Protein AF-A0A8T4QLU1-F1 (afdb_monomer_lite)

Radius of gyration: 32.47 Å; chains: 1; bounding box: 72×47×106 Å

Foldseek 3Di:
DPPVVVVVVVVVVVVVVVVVVVVVVVVVVVVCVVPPDPDPDPPPVVVVVVVVVVVVVVLVVVLVVLVVLLVVLLVLQVLLLVLLVLLLVLLVCLQPPLLPDLDPRSLVSSLVSLVSSLVSLVVSLVSLVVSLVSDDDPLNVLSVVLNVLSVVLSVLSVPPQNVLRDHSPDDPVSSVVSSVSNNVSSVVSSVSSVVSSVSSVVSSVVSVVPRDDDPDPDPPDPDPPPDPDDDD

pLDDT: mean 79.89, std 17.77, range [39.53, 98.31]

Sequence (232 aa):
MALNDILLTTAEQFIDIALGFTGILIIYYIYRLFTVEKGPSDDSELEGRREAAGRWLGERRERAEHQAASNRRQRLLDPARGFLIQAEQLMERLRDEDLRAQTAAAVREARDHAESAVRRMQSALRVIRAARAGARGDLRDQIMGLADSCQATLEHVRNDLIPNLPAHTDPPATWDTNVGTVRDNAEQVIGFLGQLIHAIDEFIEHDRLAAPTITRPGRGRPRPSPSPHGYP

Secondary structure (DSSP, 8-state):
--HHHHHHHHHHHHHHHHHHHHHHHHHHHHHHHHHS---TT-HHHHHHHHHHHHHHHHHHHHHHHHHHHHHHHHHHHHHHHHHHHHHHHHHHHIIIIITSS-SHHHHHHHHHHHHHHHHHHHHHHHHHHHHHHT--THHHHHHHHHHHHHHHHHHHIIIIIGGGPPPTTS-HHHHHHHHHHHHHHHHHHHHHHHHHHHHHHHHHHHHHHTSPP--PPPP--PPPPPP-----

Structure (mmCIF, N/CA/C/O backbone):
data_AF-A0A8T4QLU1-F1
#
_entry.id   AF-A0A8T4QLU1-F1
#
loop_
_atom_site.group_PDB
_atom_site.id
_atom_site.type_symbol
_atom_site.label_atom_id
_atom_site.label_alt_id
_atom_site.label_comp_id
_atom_site.label_asym_id
_atom_site.label_entity_id
_atom_site.label_seq_id
_atom_site.pdbx_PDB_ins_code
_atom_site.Cartn_x
_atom_site.Cartn_y
_atom_site.Cartn_z
_atom_site.occupancy
_atom_site.B_iso_or_equiv
_atom_site.auth_seq_id
_atom_site.auth_comp_id
_atom_site.auth_asym_id
_atom_site.auth_atom_id
_atom_site.pdbx_PDB_model_num
ATOM 1 N N . MET A 1 1 ? -45.796 -37.392 4.267 1.00 53.00 1 MET A N 1
ATOM 2 C CA . MET A 1 1 ? -44.953 -36.206 4.535 1.00 53.00 1 MET A CA 1
ATOM 3 C C . MET A 1 1 ? -45.625 -35.148 5.417 1.00 53.00 1 MET A C 1
ATOM 5 O O . MET A 1 1 ? -44.962 -34.187 5.730 1.00 53.00 1 MET A O 1
ATOM 9 N N . ALA A 1 2 ? -46.873 -35.318 5.884 1.00 54.47 2 ALA A N 1
ATOM 10 C CA . ALA A 1 2 ? -47.579 -34.273 6.648 1.00 54.47 2 ALA A CA 1
ATOM 11 C C . ALA A 1 2 ? -47.455 -34.370 8.187 1.00 54.47 2 ALA A C 1
ATOM 13 O O . ALA A 1 2 ? -47.838 -33.447 8.891 1.00 54.47 2 ALA A O 1
ATOM 14 N N . LEU A 1 3 ? -46.953 -35.486 8.731 1.00 48.84 3 LEU A N 1
ATOM 15 C CA . LEU A 1 3 ? -46.976 -35.751 10.180 1.00 48.84 3 LEU A CA 1
ATOM 16 C C . LEU A 1 3 ? -45.731 -35.213 10.909 1.00 48.84 3 LEU A C 1
ATOM 18 O O . LEU A 1 3 ? -45.835 -34.756 12.044 1.00 48.84 3 LEU A O 1
ATOM 22 N N . ASN A 1 4 ? -44.576 -35.192 10.232 1.00 53.91 4 ASN A N 1
ATOM 23 C CA . ASN A 1 4 ? -43.354 -34.577 10.764 1.00 53.91 4 ASN A CA 1
ATOM 24 C C . ASN A 1 4 ? -43.469 -33.049 10.832 1.00 53.91 4 ASN A C 1
ATOM 26 O O . ASN A 1 4 ? -43.033 -32.470 11.820 1.00 53.91 4 ASN A O 1
ATOM 30 N N . ASP A 1 5 ? -44.113 -32.413 9.851 1.00 51.94 5 ASP A N 1
ATOM 31 C CA . ASP A 1 5 ? -44.267 -30.952 9.825 1.00 51.94 5 ASP A CA 1
ATOM 32 C C . ASP A 1 5 ? -45.200 -30.447 10.937 1.00 51.94 5 ASP A C 1
ATOM 34 O O . ASP A 1 5 ? -44.946 -29.401 11.533 1.00 51.94 5 ASP A O 1
ATOM 38 N N . ILE A 1 6 ? -46.233 -31.223 11.291 1.00 56.91 6 ILE A N 1
ATOM 39 C CA . ILE A 1 6 ? -47.119 -30.923 12.429 1.00 56.91 6 ILE A CA 1
ATOM 40 C C . ILE A 1 6 ? -46.364 -31.092 13.756 1.00 56.91 6 ILE A C 1
ATOM 42 O O . ILE A 1 6 ? -46.473 -30.248 14.642 1.00 56.91 6 ILE A O 1
ATOM 46 N N . LEU A 1 7 ? -45.549 -32.141 13.908 1.00 53.12 7 LEU A N 1
ATOM 47 C CA . LEU A 1 7 ? -44.762 -32.350 15.132 1.00 53.12 7 LEU A CA 1
ATOM 48 C C . LEU A 1 7 ? -43.684 -31.274 15.332 1.00 53.12 7 LEU A C 1
ATOM 50 O O . LEU A 1 7 ? -43.510 -30.797 16.453 1.00 53.12 7 LEU A O 1
ATOM 54 N N . LEU A 1 8 ? -43.005 -30.856 14.259 1.00 58.78 8 LEU A N 1
ATOM 55 C CA . LEU A 1 8 ? -42.001 -29.786 14.290 1.00 58.78 8 LEU A CA 1
ATOM 56 C C . LEU A 1 8 ? -42.619 -28.429 14.648 1.00 58.78 8 LEU A C 1
ATOM 58 O O . LEU A 1 8 ? -42.112 -27.750 15.538 1.00 58.78 8 LEU A O 1
ATOM 62 N N . THR A 1 9 ? -43.763 -28.080 14.053 1.00 60.50 9 THR A N 1
ATOM 63 C CA . THR A 1 9 ? -44.468 -26.826 14.379 1.00 60.50 9 THR A CA 1
ATOM 64 C C . THR A 1 9 ? -45.027 -26.807 15.804 1.00 60.50 9 THR A C 1
ATOM 66 O O . THR A 1 9 ? -45.019 -25.764 16.455 1.00 60.50 9 THR A O 1
ATOM 69 N N . THR A 1 10 ? -45.456 -27.954 16.339 1.00 62.69 10 THR A N 1
ATOM 70 C CA . THR A 1 10 ? -45.949 -28.039 17.728 1.00 62.69 10 THR A CA 1
ATOM 71 C C . THR A 1 10 ? -44.806 -27.947 18.749 1.00 62.69 10 THR A C 1
ATOM 73 O O . THR A 1 10 ? -44.967 -27.356 19.818 1.00 62.69 10 THR A O 1
ATOM 76 N N . ALA A 1 11 ? -43.632 -28.501 18.424 1.00 63.44 11 ALA A N 1
ATOM 77 C CA . ALA A 1 11 ? -42.445 -28.428 19.275 1.00 63.44 11 ALA A CA 1
ATOM 78 C C . ALA A 1 11 ? -41.877 -27.002 19.359 1.00 63.44 11 ALA A C 1
ATOM 80 O O . ALA A 1 11 ? -41.523 -26.554 20.449 1.00 63.44 11 ALA A O 1
ATOM 81 N N . GLU A 1 12 ? -41.847 -26.265 18.245 1.00 64.12 12 GLU A N 1
ATOM 82 C CA . GLU A 1 12 ? -41.428 -24.856 18.230 1.00 64.12 12 GLU A CA 1
ATOM 83 C C . GLU A 1 12 ? -42.361 -23.973 19.068 1.00 64.12 12 GLU A C 1
ATOM 85 O O . GLU A 1 12 ? -41.895 -23.205 19.909 1.00 64.12 12 GLU A O 1
ATOM 90 N N . GLN A 1 13 ? -43.679 -24.160 18.945 1.00 65.50 13 GLN A N 1
ATOM 91 C CA . GLN A 1 13 ? -44.654 -23.429 19.763 1.00 65.50 13 GLN A CA 1
ATOM 92 C C . GLN A 1 13 ? -44.498 -23.713 21.263 1.00 65.50 13 GLN A C 1
ATOM 94 O O . GLN A 1 13 ? -44.655 -22.813 22.089 1.00 65.50 13 GLN A O 1
ATOM 99 N N . PHE A 1 14 ? -44.156 -24.950 21.636 1.00 70.38 14 PHE A N 1
ATOM 100 C CA . PHE A 1 14 ? -43.890 -25.299 23.030 1.00 70.38 14 PHE A CA 1
ATOM 101 C C . PHE A 1 14 ? -42.622 -24.619 23.564 1.00 70.38 14 PHE A C 1
ATOM 103 O O . PHE A 1 14 ? -42.617 -24.137 24.698 1.00 70.38 14 PHE A O 1
ATOM 110 N N . ILE A 1 15 ? -41.563 -24.547 22.751 1.00 72.25 15 ILE A N 1
ATOM 111 C CA . ILE A 1 15 ? -40.303 -23.883 23.114 1.00 72.25 15 ILE A CA 1
ATOM 112 C C . ILE A 1 15 ? -40.525 -22.384 23.333 1.00 72.25 15 ILE A C 1
ATOM 114 O O . ILE A 1 15 ? -40.062 -21.853 24.344 1.00 72.25 15 ILE A O 1
ATOM 118 N N . ASP A 1 16 ? -41.285 -21.722 22.462 1.00 65.19 16 ASP A N 1
ATOM 119 C CA . ASP A 1 16 ? -41.580 -20.291 22.596 1.00 65.19 16 ASP A CA 1
ATOM 120 C C . ASP A 1 16 ? -42.408 -19.982 23.850 1.00 65.19 16 ASP A C 1
ATOM 122 O O . ASP A 1 16 ? -42.112 -19.037 24.588 1.00 65.19 16 ASP A O 1
ATOM 126 N N . ILE A 1 17 ? -43.399 -20.822 24.162 1.00 72.56 17 ILE A N 1
ATOM 127 C CA . ILE A 1 17 ? -44.191 -20.693 25.392 1.00 72.56 17 ILE A CA 1
ATOM 128 C C . ILE A 1 17 ? -43.308 -20.928 26.629 1.00 72.56 17 ILE A C 1
ATOM 130 O O . ILE A 1 17 ? -43.374 -20.159 27.592 1.00 72.56 17 ILE A O 1
ATOM 134 N N . ALA A 1 18 ? -42.440 -21.945 26.607 1.00 74.00 18 ALA A N 1
ATOM 135 C CA . ALA A 1 18 ? -41.514 -22.241 27.701 1.00 74.00 18 ALA A CA 1
ATOM 136 C C . ALA A 1 18 ? -40.496 -21.106 27.934 1.00 74.00 18 ALA A C 1
ATOM 138 O O . ALA A 1 18 ? -40.208 -20.756 29.084 1.00 74.00 18 ALA A O 1
ATOM 139 N N . LEU A 1 19 ? -39.994 -20.481 26.865 1.00 70.94 19 LEU A N 1
ATOM 140 C CA . LEU A 1 19 ? -39.142 -19.290 26.925 1.00 70.94 19 LEU A CA 1
ATOM 141 C C . LEU A 1 19 ? -39.885 -18.092 27.526 1.00 70.94 19 LEU A C 1
ATOM 143 O O . LEU A 1 19 ? -39.332 -17.406 28.388 1.00 70.94 19 LEU A O 1
ATOM 147 N N . GLY A 1 20 ? -41.152 -17.889 27.153 1.00 75.62 20 GLY A N 1
ATOM 148 C CA . GLY A 1 20 ? -42.020 -16.868 27.743 1.00 75.62 20 GLY A CA 1
ATOM 149 C C . GLY A 1 20 ? -42.193 -17.043 29.256 1.00 75.62 20 GLY A C 1
ATOM 150 O O . GLY A 1 20 ? -41.952 -16.106 30.021 1.00 75.62 20 GLY A O 1
ATOM 151 N N . PHE A 1 21 ? -42.521 -18.257 29.712 1.00 77.56 21 PHE A N 1
ATOM 152 C CA . PHE A 1 21 ? -42.627 -18.564 31.144 1.00 77.56 21 PHE A CA 1
ATOM 153 C C . PHE A 1 21 ? -41.300 -18.383 31.883 1.00 77.56 21 PHE A C 1
ATOM 155 O O . PHE A 1 21 ? -41.288 -17.840 32.987 1.00 77.56 21 PHE A O 1
ATOM 162 N N . THR A 1 22 ? -40.182 -18.774 31.269 1.00 77.69 22 THR A N 1
ATOM 163 C CA . THR A 1 22 ? -38.841 -18.594 31.847 1.00 77.69 22 THR A CA 1
ATOM 164 C C . THR A 1 22 ? -38.503 -17.111 32.009 1.00 77.69 22 THR A C 1
ATOM 166 O O . THR A 1 22 ? -38.016 -16.704 33.063 1.00 77.69 22 THR A O 1
ATOM 169 N N . GLY A 1 23 ? -38.823 -16.279 31.013 1.00 76.94 23 GLY A N 1
ATOM 170 C CA . GLY A 1 23 ? -38.660 -14.826 31.090 1.00 76.94 23 GLY A CA 1
ATOM 171 C C . GLY A 1 23 ? -39.486 -14.201 32.217 1.00 76.94 23 GLY A C 1
ATOM 172 O O . GLY A 1 23 ? -38.963 -13.405 32.998 1.00 76.94 23 GLY A O 1
ATOM 173 N N . ILE A 1 24 ? -40.747 -14.618 32.365 1.00 81.12 24 ILE A N 1
ATOM 174 C CA . ILE A 1 24 ? -41.626 -14.169 33.457 1.00 81.12 24 ILE A CA 1
ATOM 175 C C . ILE A 1 24 ? -41.074 -14.606 34.820 1.00 81.12 24 ILE A C 1
ATOM 177 O O . ILE A 1 24 ? -41.068 -13.810 35.756 1.00 81.12 24 ILE A O 1
ATOM 181 N N . LEU A 1 25 ? -40.553 -15.831 34.936 1.00 77.00 25 LEU A N 1
ATOM 182 C CA . LEU A 1 25 ? -39.917 -16.340 36.155 1.00 77.00 25 LEU A CA 1
ATOM 183 C C . LEU A 1 25 ? -38.664 -15.541 36.524 1.00 77.00 25 LEU A C 1
ATOM 185 O O . LEU A 1 25 ? -38.478 -15.215 37.693 1.00 77.00 25 LEU A O 1
ATOM 189 N N . ILE A 1 26 ? -37.834 -15.172 35.545 1.00 77.12 26 ILE A N 1
ATOM 190 C CA . ILE A 1 26 ? -36.664 -14.310 35.761 1.00 77.12 26 ILE A CA 1
ATOM 191 C C . ILE A 1 26 ? -37.104 -12.934 36.267 1.00 77.12 26 ILE A C 1
ATOM 193 O O . ILE A 1 26 ? -36.571 -12.463 37.269 1.00 77.12 26 ILE A O 1
ATOM 197 N N . ILE A 1 27 ? -38.100 -12.308 35.634 1.00 78.56 27 ILE A N 1
ATOM 198 C CA . ILE A 1 27 ? -38.639 -11.012 36.075 1.00 78.56 27 ILE A CA 1
ATOM 199 C C . ILE A 1 27 ? -39.241 -11.125 37.482 1.00 78.56 27 ILE A C 1
ATOM 201 O O . ILE A 1 27 ? -38.984 -10.265 38.321 1.00 78.56 27 ILE A O 1
ATOM 205 N N . TYR A 1 28 ? -39.977 -12.200 37.776 1.00 77.50 28 TYR A N 1
ATOM 206 C CA . TYR A 1 28 ? -40.522 -12.483 39.104 1.00 77.50 28 TYR A CA 1
ATOM 207 C C . TYR A 1 28 ? -39.418 -12.649 40.151 1.00 77.50 28 TYR A C 1
ATOM 209 O O . TYR A 1 28 ? -39.529 -12.094 41.239 1.00 77.50 28 TYR A O 1
ATOM 217 N N . TYR A 1 29 ? -38.332 -13.357 39.836 1.00 71.88 29 TYR A N 1
ATOM 218 C CA . TYR A 1 29 ? -37.192 -13.505 40.741 1.00 71.88 29 TYR A CA 1
ATOM 219 C C . TYR A 1 29 ? -36.442 -12.191 40.947 1.00 71.88 29 TYR A C 1
ATOM 221 O O . TYR A 1 29 ? -36.061 -11.903 42.075 1.00 71.88 29 TYR A O 1
ATOM 229 N N . ILE A 1 30 ? -36.278 -11.375 39.902 1.00 75.31 30 ILE A N 1
ATOM 230 C CA . ILE A 1 30 ? -35.715 -10.025 40.016 1.00 75.31 30 ILE A CA 1
ATOM 231 C C . ILE A 1 30 ? -36.609 -9.171 40.920 1.00 75.31 30 ILE A C 1
ATOM 233 O O . ILE A 1 30 ? -36.116 -8.555 41.858 1.00 75.31 30 ILE A O 1
ATOM 237 N N . TYR A 1 31 ? -37.925 -9.175 40.698 1.00 74.25 31 TYR A N 1
ATOM 238 C CA . TYR A 1 31 ? -38.874 -8.424 41.519 1.00 74.25 31 TYR A CA 1
ATOM 239 C C . TYR A 1 31 ? -38.866 -8.906 42.973 1.00 74.25 31 TYR A C 1
ATOM 241 O O . TYR A 1 31 ? -38.723 -8.098 43.883 1.00 74.25 31 TYR A O 1
ATOM 249 N N . ARG A 1 32 ? -38.904 -10.225 43.197 1.00 66.50 32 ARG A N 1
ATOM 250 C CA . ARG A 1 32 ? -38.837 -10.846 44.525 1.00 66.50 32 ARG A CA 1
ATOM 251 C C . ARG A 1 32 ? -37.530 -10.525 45.251 1.00 66.50 32 ARG A C 1
ATOM 253 O O . ARG A 1 32 ? -37.580 -10.277 46.451 1.00 66.50 32 ARG A O 1
ATOM 260 N N . LEU A 1 33 ? -36.401 -10.483 44.538 1.00 64.50 33 LEU A N 1
ATOM 261 C CA . LEU A 1 33 ? -35.102 -10.043 45.061 1.00 64.50 33 LEU A CA 1
ATOM 262 C C . LEU A 1 33 ? -35.144 -8.576 45.528 1.00 64.50 33 LEU A C 1
ATOM 264 O O . LEU A 1 33 ? -34.449 -8.218 46.470 1.00 64.50 33 LEU A O 1
ATOM 268 N N . PHE A 1 34 ? -35.959 -7.731 44.889 1.00 65.94 34 PHE A N 1
ATOM 269 C CA . PHE A 1 34 ? -36.142 -6.333 45.286 1.00 65.94 34 PHE A CA 1
ATOM 270 C C . PHE A 1 34 ? -37.232 -6.117 46.351 1.00 65.94 34 PHE A C 1
ATOM 272 O O . PHE A 1 34 ? -37.188 -5.098 47.039 1.00 65.94 34 PHE A O 1
ATOM 279 N N . THR A 1 35 ? -38.202 -7.028 46.506 1.00 61.12 35 THR A N 1
ATOM 280 C CA . THR A 1 35 ? -39.345 -6.840 47.423 1.00 61.12 35 THR A CA 1
ATOM 281 C C . THR A 1 35 ? -39.312 -7.657 48.714 1.00 61.12 35 THR A C 1
ATOM 283 O O . THR A 1 35 ? -40.029 -7.295 49.645 1.00 61.12 35 THR A O 1
ATOM 286 N N . VAL A 1 36 ? -38.541 -8.746 48.810 1.00 50.62 36 VAL A N 1
ATOM 287 C CA . VAL A 1 36 ? -38.538 -9.619 49.998 1.00 50.62 36 VAL A CA 1
ATOM 288 C C . VAL A 1 36 ? -37.223 -9.473 50.773 1.00 50.62 36 VAL A C 1
ATOM 290 O O . VAL A 1 36 ? -36.157 -9.733 50.234 1.00 50.62 36 VAL A O 1
ATOM 293 N N . GLU A 1 37 ? -37.378 -9.081 52.044 1.00 45.31 37 GLU A N 1
ATOM 294 C CA . GLU A 1 37 ? -36.384 -8.877 53.116 1.00 45.31 37 GLU A CA 1
ATOM 295 C C . GLU A 1 37 ? -35.644 -7.528 53.175 1.00 45.31 37 GLU A C 1
ATOM 297 O O . GLU A 1 37 ? -34.439 -7.412 52.982 1.00 45.31 37 GLU A O 1
ATOM 302 N N . LYS A 1 38 ? -36.380 -6.507 53.642 1.00 41.50 38 LYS A N 1
ATOM 303 C CA . LYS A 1 38 ? -35.838 -5.529 54.600 1.00 41.50 38 LYS A CA 1
ATOM 304 C C . LYS A 1 38 ? -35.728 -6.197 55.981 1.00 41.50 38 LYS A C 1
ATOM 306 O O . LYS A 1 38 ? -36.648 -6.092 56.789 1.00 41.50 38 LYS A O 1
ATOM 311 N N . GLY A 1 39 ? -34.642 -6.926 56.226 1.00 44.72 39 GLY A N 1
ATOM 312 C CA . GLY A 1 39 ? -34.197 -7.317 57.569 1.00 44.72 39 GLY A CA 1
ATOM 313 C C . GLY A 1 39 ? -33.107 -6.351 58.062 1.00 44.72 39 GLY A C 1
ATOM 314 O O . GLY A 1 39 ? -32.326 -5.870 57.240 1.00 44.72 39 GLY A O 1
ATOM 315 N N . PRO A 1 40 ? -33.029 -6.021 59.364 1.00 47.62 40 PRO A N 1
ATOM 316 C CA . PRO A 1 40 ? -32.102 -5.014 59.866 1.00 47.62 40 PRO A CA 1
ATOM 317 C C . PRO A 1 40 ? -30.708 -5.623 60.082 1.00 47.62 40 PRO A C 1
ATOM 319 O O . PRO A 1 40 ? -30.338 -5.884 61.221 1.00 47.62 40 PRO A O 1
ATOM 322 N N . SER A 1 41 ? -29.937 -5.887 59.020 1.00 45.59 41 SER A N 1
ATOM 323 C CA . SER A 1 41 ? -28.491 -6.160 59.171 1.00 45.59 41 SER A CA 1
ATOM 324 C C . SER A 1 41 ? -27.626 -6.120 57.902 1.00 45.59 41 SER A C 1
ATOM 326 O O . SER A 1 41 ? -26.490 -6.567 58.000 1.00 45.59 41 SER A O 1
ATOM 328 N N . ASP A 1 42 ? -28.085 -5.651 56.734 1.00 50.38 42 ASP A N 1
ATOM 329 C CA . ASP A 1 42 ? -27.314 -5.910 55.495 1.00 50.38 42 ASP A CA 1
ATOM 330 C C . ASP A 1 42 ? -27.338 -4.796 54.435 1.00 50.38 42 ASP A C 1
ATOM 332 O O . ASP A 1 42 ? -27.065 -5.039 53.257 1.00 50.38 42 ASP A O 1
ATOM 336 N N . ASP A 1 43 ? -27.609 -3.549 54.835 1.00 48.19 43 ASP A N 1
ATOM 337 C CA . ASP A 1 43 ? -27.526 -2.403 53.915 1.00 48.19 43 ASP A CA 1
ATOM 338 C C . ASP A 1 43 ? -26.110 -2.255 53.312 1.00 48.19 43 ASP A C 1
ATOM 340 O O . ASP A 1 43 ? -25.982 -1.898 52.141 1.00 48.19 43 ASP A O 1
ATOM 344 N N . SER A 1 44 ? -25.052 -2.653 54.036 1.00 52.84 44 SER A N 1
ATOM 345 C CA . SER A 1 44 ? -23.669 -2.618 53.534 1.00 52.84 44 SER A CA 1
ATOM 346 C C . SER A 1 44 ? -23.321 -3.756 52.557 1.00 52.84 44 SER A C 1
ATOM 348 O O . SER A 1 44 ? -22.562 -3.526 51.613 1.00 52.84 44 SER A O 1
ATOM 350 N N . GLU A 1 45 ? -23.881 -4.967 52.707 1.00 54.66 45 GLU A N 1
ATOM 351 C CA . GLU A 1 45 ? -23.717 -6.040 51.710 1.00 54.66 45 GLU A CA 1
ATOM 352 C C . GLU A 1 45 ? -24.517 -5.746 50.435 1.00 54.66 45 GLU A C 1
ATOM 354 O O . GLU A 1 45 ? -24.039 -6.020 49.330 1.00 54.66 45 GLU A O 1
ATOM 359 N N . LEU A 1 46 ? -25.722 -5.180 50.556 1.00 54.22 46 LEU A N 1
ATOM 360 C CA . LEU A 1 46 ? -26.550 -4.791 49.412 1.00 54.22 46 LEU A CA 1
ATOM 361 C C . LEU A 1 46 ? -25.956 -3.601 48.646 1.00 54.22 46 LEU A C 1
ATOM 363 O O . LEU A 1 46 ? -25.951 -3.630 47.410 1.00 54.22 46 LEU A O 1
ATOM 367 N N . GLU A 1 47 ? -25.399 -2.599 49.335 1.00 57.06 47 GLU A N 1
ATOM 368 C CA . GLU A 1 47 ? -24.611 -1.530 48.705 1.00 57.06 47 GLU A CA 1
ATOM 369 C C . GLU A 1 47 ? -23.338 -2.076 48.057 1.00 57.06 47 GLU A C 1
ATOM 371 O O . GLU A 1 47 ? -23.097 -1.806 46.880 1.00 57.06 47 GLU A O 1
ATOM 376 N N . GLY A 1 48 ? -22.589 -2.947 48.743 1.00 59.47 48 GLY A N 1
ATOM 377 C CA . GLY A 1 48 ? -21.404 -3.599 48.179 1.00 59.47 48 GLY A CA 1
ATOM 378 C C . GLY A 1 48 ? -21.712 -4.426 46.924 1.00 59.47 48 GLY A C 1
ATOM 379 O O . GLY A 1 48 ? -20.960 -4.389 45.946 1.00 59.47 48 GLY A O 1
ATOM 380 N N . ARG A 1 49 ? -22.856 -5.124 46.889 1.00 60.69 49 ARG A N 1
ATOM 381 C CA . ARG A 1 49 ? -23.333 -5.861 45.704 1.00 60.69 49 ARG A CA 1
ATOM 382 C C . ARG A 1 49 ? -23.790 -4.931 44.582 1.00 60.69 49 ARG A C 1
ATOM 384 O O . ARG A 1 49 ? -23.510 -5.230 43.421 1.00 60.69 49 ARG A O 1
ATOM 391 N N . ARG A 1 50 ? -24.451 -3.808 44.888 1.00 60.69 50 ARG A N 1
ATOM 392 C CA . ARG A 1 50 ? -24.834 -2.788 43.892 1.00 60.69 50 ARG A CA 1
ATOM 393 C C . ARG A 1 50 ? -23.620 -2.101 43.283 1.00 60.69 50 ARG A C 1
ATOM 395 O O . ARG A 1 50 ? -23.572 -1.950 42.066 1.00 60.69 50 ARG A O 1
ATOM 402 N N . GLU A 1 51 ? -22.625 -1.746 44.084 1.00 64.19 51 GLU A N 1
ATOM 403 C CA . GLU A 1 51 ? -21.375 -1.174 43.590 1.00 64.19 51 GLU A CA 1
ATOM 404 C C . GLU A 1 51 ? -20.555 -2.178 42.781 1.00 64.19 51 GLU A C 1
ATOM 406 O O . GLU A 1 51 ? -19.983 -1.811 41.757 1.00 64.19 51 GLU A O 1
ATOM 411 N N . ALA A 1 52 ? -20.497 -3.445 43.203 1.00 64.56 52 ALA A N 1
ATOM 412 C CA . ALA A 1 52 ? -19.823 -4.498 42.448 1.00 64.56 52 ALA A CA 1
ATOM 413 C C . ALA A 1 52 ? -20.531 -4.778 41.113 1.00 64.56 52 ALA A C 1
ATOM 415 O O . ALA A 1 52 ? -19.869 -4.939 40.089 1.00 64.56 52 ALA A O 1
ATOM 416 N N . ALA A 1 53 ? -21.868 -4.778 41.094 1.00 63.53 53 ALA A N 1
ATOM 417 C CA . ALA A 1 53 ? -22.656 -4.914 39.871 1.00 63.53 53 ALA A CA 1
ATOM 418 C C . ALA A 1 53 ? -22.525 -3.686 38.955 1.00 63.53 53 ALA A C 1
ATOM 420 O O . ALA A 1 53 ? -22.399 -3.846 37.743 1.00 63.53 53 ALA A O 1
ATOM 421 N N . GLY A 1 54 ? -22.501 -2.473 39.519 1.00 66.00 54 GLY A N 1
ATOM 422 C CA . GLY A 1 54 ? -22.270 -1.224 38.791 1.00 66.00 54 GLY A CA 1
ATOM 423 C C . GLY A 1 54 ? -20.872 -1.158 38.175 1.00 66.00 54 GLY A C 1
ATOM 424 O O . GLY A 1 54 ? -20.746 -0.843 36.994 1.00 66.00 54 GLY A O 1
ATOM 425 N N . ARG A 1 55 ? -19.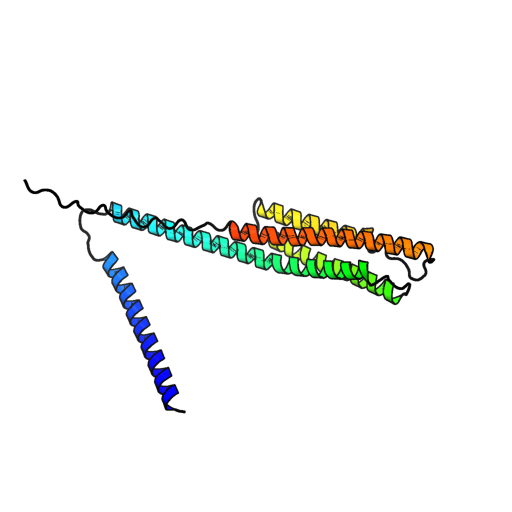836 -1.554 38.927 1.00 69.75 55 ARG A N 1
ATOM 426 C CA . ARG A 1 55 ? -18.459 -1.702 38.426 1.00 69.75 55 ARG A CA 1
ATOM 427 C C . ARG A 1 55 ? -18.370 -2.760 37.330 1.00 69.75 55 ARG A C 1
ATOM 429 O O . ARG A 1 55 ? -17.813 -2.491 36.275 1.00 69.75 55 ARG A O 1
ATOM 436 N N . TRP A 1 56 ? -18.998 -3.919 37.519 1.00 66.50 56 TRP A N 1
ATOM 437 C CA . TRP A 1 56 ? -19.011 -4.987 36.516 1.00 66.50 56 TRP A CA 1
ATOM 438 C C . TRP A 1 56 ? -19.739 -4.589 35.221 1.00 66.50 56 TRP A C 1
ATOM 440 O O . TRP A 1 56 ? -19.259 -4.885 34.127 1.00 66.50 56 TRP A O 1
ATOM 450 N N . LEU A 1 57 ? -20.879 -3.894 35.319 1.00 69.25 57 LEU A N 1
ATOM 451 C CA . LEU A 1 57 ? -21.598 -3.352 34.161 1.00 69.25 57 LEU A CA 1
ATOM 452 C C . LEU A 1 57 ? -20.804 -2.233 33.472 1.00 69.25 57 LEU A C 1
ATOM 454 O O . LEU A 1 57 ? -20.768 -2.200 32.242 1.00 69.25 57 LEU A O 1
ATOM 458 N N . GLY A 1 58 ? -20.147 -1.365 34.247 1.00 71.12 58 GLY A N 1
ATOM 459 C CA . GLY A 1 58 ? -19.246 -0.322 33.753 1.00 71.12 58 GLY A CA 1
ATOM 460 C C . GLY A 1 58 ? -18.077 -0.906 32.963 1.00 71.12 58 GLY A C 1
ATOM 461 O O . GLY A 1 58 ? -17.931 -0.596 31.786 1.00 71.12 58 GLY A O 1
ATOM 462 N N . GLU A 1 59 ? -17.336 -1.850 33.549 1.00 72.00 59 GLU A N 1
ATOM 463 C CA . GLU A 1 59 ? -16.234 -2.556 32.881 1.00 72.00 59 GLU A CA 1
ATOM 464 C C . GLU A 1 59 ? -16.695 -3.308 31.624 1.00 72.00 59 GLU A C 1
ATOM 466 O O . GLU A 1 59 ? -15.970 -3.407 30.634 1.00 72.00 59 GLU A O 1
ATOM 471 N N . ARG A 1 60 ? -17.902 -3.887 31.645 1.00 70.56 60 ARG A N 1
ATOM 472 C CA . ARG A 1 60 ? -18.451 -4.606 30.490 1.00 70.56 60 ARG A CA 1
ATOM 473 C C . ARG A 1 60 ? -18.821 -3.649 29.356 1.00 70.56 60 ARG A C 1
ATOM 475 O O . ARG A 1 60 ? -18.596 -3.988 28.195 1.00 70.56 60 ARG A O 1
ATOM 482 N N . ARG A 1 61 ? -19.361 -2.471 29.680 1.00 73.44 61 ARG A N 1
ATOM 483 C CA . ARG A 1 61 ? -19.666 -1.413 28.711 1.00 73.44 61 ARG A CA 1
ATOM 484 C C . ARG A 1 61 ? -18.391 -0.801 28.136 1.00 73.44 61 ARG A C 1
ATOM 486 O O . ARG A 1 61 ? -18.288 -0.691 26.922 1.00 73.44 61 ARG A O 1
ATOM 493 N N . GLU A 1 62 ? -17.413 -0.497 28.979 1.00 73.06 62 GLU A N 1
ATOM 494 C CA . GLU A 1 62 ? -16.117 0.047 28.569 1.00 73.06 62 GLU A CA 1
ATOM 495 C C . GLU A 1 62 ? -15.370 -0.918 27.635 1.00 73.06 62 GLU A C 1
ATOM 497 O O . GLU A 1 62 ? -14.911 -0.512 26.569 1.00 73.06 62 GLU A O 1
ATOM 502 N N . ARG A 1 63 ? -15.358 -2.227 27.935 1.00 69.69 63 ARG A N 1
ATOM 503 C CA . ARG A 1 63 ? -14.842 -3.249 27.003 1.00 69.69 63 ARG A CA 1
ATOM 504 C C . ARG A 1 63 ? -15.609 -3.289 25.687 1.00 69.69 63 ARG A C 1
ATOM 506 O O . ARG A 1 63 ? -14.983 -3.386 24.638 1.00 69.69 63 ARG A O 1
ATOM 513 N N . ALA A 1 64 ? -16.942 -3.236 25.722 1.00 73.31 64 ALA A N 1
ATOM 514 C CA . ALA A 1 64 ? -17.750 -3.255 24.504 1.00 73.31 64 ALA A CA 1
ATOM 515 C C . ALA A 1 64 ? -17.479 -2.021 23.627 1.00 73.31 64 ALA A C 1
ATOM 517 O O . ALA A 1 64 ? -17.380 -2.149 22.408 1.00 73.31 64 ALA A O 1
ATOM 518 N N . GLU A 1 65 ? -17.303 -0.847 24.237 1.00 78.12 65 GLU A N 1
ATOM 519 C CA . GLU A 1 65 ? -16.943 0.396 23.552 1.00 78.12 65 GLU A CA 1
ATOM 520 C C . GLU A 1 65 ? -15.516 0.329 22.979 1.00 78.12 65 GLU A C 1
ATOM 522 O O . GLU A 1 65 ? -15.320 0.645 21.803 1.00 78.12 65 GLU A O 1
ATOM 527 N N . HIS A 1 66 ? -14.541 -0.179 23.742 1.00 75.31 66 HIS A N 1
ATOM 528 C CA . HIS A 1 66 ? -13.174 -0.414 23.263 1.00 75.31 66 HIS A CA 1
ATOM 529 C C . HIS A 1 66 ? -13.122 -1.420 22.110 1.00 75.31 66 HIS A C 1
ATOM 531 O O . HIS A 1 66 ? -12.489 -1.159 21.089 1.00 75.31 66 HIS A O 1
ATOM 537 N N . GLN A 1 67 ? -13.826 -2.544 22.231 1.00 76.88 67 GLN A N 1
ATOM 538 C CA . GLN A 1 67 ? -13.858 -3.582 21.207 1.00 76.88 67 GLN A CA 1
ATOM 539 C C . GLN A 1 67 ? -14.595 -3.109 19.949 1.00 76.88 67 GLN A C 1
ATOM 541 O O . GLN A 1 67 ? -14.161 -3.395 18.837 1.00 76.88 67 GLN A O 1
ATOM 546 N N . ALA A 1 68 ? -15.669 -2.326 20.092 1.00 78.12 68 ALA A N 1
ATOM 547 C CA . ALA A 1 68 ? -16.335 -1.690 18.959 1.00 78.12 68 ALA A CA 1
ATOM 548 C C . ALA A 1 68 ? -15.425 -0.666 18.261 1.00 78.12 68 ALA A C 1
ATOM 550 O O . ALA A 1 68 ? -15.396 -0.616 17.029 1.00 78.12 68 ALA A O 1
ATOM 551 N N . ALA A 1 69 ? -14.663 0.124 19.024 1.00 75.50 69 ALA A N 1
ATOM 552 C CA . ALA A 1 69 ? -13.694 1.069 18.480 1.00 75.50 69 ALA A CA 1
ATOM 553 C C . ALA A 1 69 ? -12.548 0.353 17.747 1.00 75.50 69 ALA A C 1
ATOM 555 O O . ALA A 1 69 ? -12.194 0.765 16.641 1.00 75.50 69 ALA A O 1
ATOM 556 N N . SER A 1 70 ? -12.034 -0.742 18.310 1.00 78.88 70 SER A N 1
ATOM 557 C CA . SER A 1 70 ? -10.991 -1.562 17.690 1.00 78.88 70 SER A CA 1
ATOM 558 C C . SER A 1 70 ? -11.479 -2.237 16.409 1.00 78.88 70 SER A C 1
ATOM 560 O O . SER A 1 70 ? -10.907 -2.026 15.341 1.00 78.88 70 SER A O 1
ATOM 562 N N . ASN A 1 71 ? -12.639 -2.901 16.450 1.00 82.31 71 ASN A N 1
ATOM 563 C CA . ASN A 1 71 ? -13.268 -3.490 15.264 1.00 82.31 71 ASN A CA 1
ATOM 564 C C . ASN A 1 71 ? -13.524 -2.446 14.167 1.00 82.31 71 ASN A C 1
ATOM 566 O O . ASN A 1 71 ? -13.412 -2.738 12.977 1.00 82.31 71 ASN A O 1
ATOM 570 N N . ARG A 1 72 ? -13.883 -1.211 14.545 1.00 81.94 72 ARG A N 1
ATOM 571 C CA . ARG A 1 72 ? -14.060 -0.114 13.588 1.00 81.94 72 ARG A CA 1
ATOM 572 C C . ARG A 1 72 ? -12.734 0.293 12.950 1.00 81.94 72 ARG A C 1
ATOM 574 O O . ARG A 1 72 ? -12.720 0.524 11.747 1.00 81.94 72 ARG A O 1
ATOM 581 N N . ARG A 1 73 ? -11.645 0.378 13.719 1.00 80.25 73 ARG A N 1
ATOM 582 C CA . ARG A 1 73 ? -10.302 0.680 13.195 1.00 80.25 73 ARG A CA 1
ATOM 583 C C . ARG A 1 73 ? -9.793 -0.425 12.278 1.00 80.25 73 ARG A C 1
ATOM 585 O O . ARG A 1 73 ? -9.361 -0.113 11.175 1.00 80.25 73 ARG A O 1
ATOM 592 N N . GLN A 1 74 ? -9.941 -1.686 12.671 1.00 86.19 74 GLN A N 1
ATOM 593 C CA . GLN A 1 74 ? -9.593 -2.831 11.833 1.00 86.19 74 GLN A CA 1
ATOM 594 C C . GLN A 1 74 ? -10.339 -2.792 10.495 1.00 86.19 74 GLN A C 1
ATOM 596 O O . GLN A 1 74 ? -9.718 -2.806 9.440 1.00 86.19 74 GLN A O 1
ATOM 601 N N . ARG A 1 75 ? -11.665 -2.597 10.516 1.00 85.81 75 ARG A N 1
ATOM 602 C CA . ARG A 1 75 ? -12.469 -2.450 9.286 1.00 85.81 75 ARG A CA 1
ATOM 603 C C . ARG A 1 75 ? -12.024 -1.296 8.390 1.00 85.81 75 ARG A C 1
ATOM 605 O O . ARG A 1 75 ? -12.304 -1.322 7.195 1.00 85.81 75 ARG A O 1
ATOM 612 N N . LEU A 1 76 ? -11.395 -0.270 8.962 1.00 85.44 76 LEU A N 1
ATOM 613 C CA . LEU A 1 76 ? -10.829 0.833 8.197 1.00 85.44 76 LEU A CA 1
ATOM 614 C C . LEU A 1 76 ? -9.448 0.482 7.646 1.00 85.44 76 LEU A C 1
ATOM 616 O O . LEU A 1 76 ? -9.169 0.882 6.531 1.00 85.44 76 LEU A O 1
ATOM 620 N N . LEU A 1 77 ? -8.597 -0.254 8.358 1.00 89.88 77 LEU A N 1
ATOM 621 C CA . LEU A 1 77 ? -7.229 -0.545 7.913 1.00 89.88 77 LEU A CA 1
ATOM 622 C C . LEU A 1 77 ? -7.107 -1.803 7.037 1.00 89.88 77 LEU A C 1
ATOM 624 O O . LEU A 1 77 ? -6.248 -1.830 6.157 1.00 89.88 77 LEU A O 1
ATOM 628 N N . ASP A 1 78 ? -8.003 -2.783 7.173 1.00 91.44 78 ASP A N 1
ATOM 629 C CA . ASP A 1 78 ? -8.023 -3.997 6.339 1.00 91.44 78 ASP A CA 1
ATOM 630 C C . ASP A 1 78 ? -8.069 -3.683 4.826 1.00 91.44 78 ASP A C 1
ATOM 632 O O . ASP A 1 78 ? -7.286 -4.261 4.064 1.00 91.44 78 ASP A O 1
ATOM 636 N N . PRO A 1 79 ? -8.905 -2.737 4.339 1.00 94.19 79 PRO A N 1
ATOM 637 C CA . PRO A 1 79 ? -8.866 -2.331 2.937 1.00 94.19 79 PRO A CA 1
ATOM 638 C C . PRO A 1 79 ? -7.531 -1.703 2.524 1.00 94.19 79 PRO A C 1
ATOM 640 O O . PRO A 1 79 ? -7.081 -1.926 1.401 1.00 94.19 79 PRO A O 1
ATOM 643 N N . ALA A 1 80 ? -6.888 -0.926 3.407 1.00 94.38 80 ALA A N 1
ATOM 644 C CA . ALA A 1 80 ? -5.586 -0.330 3.112 1.00 94.38 80 ALA A CA 1
ATOM 645 C C . ALA A 1 80 ? -4.532 -1.417 2.898 1.00 94.38 80 ALA A C 1
ATOM 647 O O . ALA A 1 80 ? -3.844 -1.398 1.880 1.00 94.38 80 ALA A O 1
ATOM 648 N N . ARG A 1 81 ? -4.489 -2.412 3.789 1.00 94.38 81 ARG A N 1
ATOM 649 C CA . ARG A 1 81 ? -3.641 -3.600 3.650 1.00 94.38 81 ARG A CA 1
ATOM 650 C C . ARG A 1 81 ? -3.881 -4.321 2.325 1.00 94.38 81 ARG A C 1
ATOM 652 O O . ARG A 1 81 ? -2.933 -4.601 1.602 1.00 94.38 81 ARG A O 1
ATOM 659 N N . GLY A 1 82 ? -5.143 -4.555 1.959 1.00 95.44 82 GLY A N 1
ATOM 660 C CA . GLY A 1 82 ? -5.490 -5.187 0.683 1.00 95.44 82 GLY A CA 1
ATOM 661 C C . GLY A 1 82 ? -4.967 -4.421 -0.540 1.00 95.44 82 GLY A C 1
ATOM 662 O O . GLY A 1 82 ? -4.495 -5.033 -1.496 1.00 95.44 82 GLY A O 1
ATOM 663 N N . PHE A 1 83 ? -4.999 -3.086 -0.512 1.00 97.19 83 PHE A N 1
ATOM 664 C CA . PHE A 1 83 ? -4.405 -2.274 -1.575 1.00 97.19 83 PHE A CA 1
ATOM 665 C C . PHE A 1 83 ? -2.876 -2.356 -1.606 1.00 97.19 83 PHE A C 1
ATOM 667 O O . PHE A 1 83 ? -2.312 -2.391 -2.697 1.00 97.19 83 PHE A O 1
ATOM 674 N N . LEU A 1 84 ? -2.208 -2.396 -0.450 1.00 97.06 84 LEU A N 1
ATOM 675 C CA . LEU A 1 84 ? -0.749 -2.524 -0.385 1.00 97.06 84 LEU A CA 1
ATOM 676 C C . LEU A 1 84 ? -0.278 -3.881 -0.919 1.00 97.06 84 LEU A C 1
ATOM 678 O O . LEU A 1 84 ? 0.630 -3.901 -1.739 1.00 97.06 84 LEU A O 1
ATOM 682 N N . ILE A 1 85 ? -0.964 -4.976 -0.575 1.00 97.69 85 ILE A N 1
ATOM 683 C CA . ILE A 1 85 ? -0.684 -6.316 -1.126 1.00 97.69 85 ILE A CA 1
ATOM 684 C C . ILE A 1 85 ? -0.825 -6.318 -2.656 1.00 97.69 85 ILE A C 1
ATOM 686 O O . ILE A 1 85 ? -0.002 -6.876 -3.372 1.00 97.69 85 ILE A O 1
ATOM 690 N N . GLN A 1 86 ? -1.858 -5.660 -3.191 1.00 97.81 86 GLN A N 1
ATOM 691 C CA . GLN A 1 86 ? -2.016 -5.535 -4.645 1.00 97.81 86 GLN A CA 1
ATOM 692 C C . GLN A 1 86 ? -0.896 -4.703 -5.282 1.00 97.81 86 GLN A C 1
ATOM 694 O O . GLN A 1 86 ? -0.500 -4.989 -6.407 1.00 97.81 86 GLN A O 1
ATOM 699 N N . ALA A 1 87 ? -0.413 -3.658 -4.605 1.00 97.88 87 ALA A N 1
ATOM 700 C CA . ALA A 1 87 ? 0.722 -2.871 -5.081 1.00 97.88 87 ALA A CA 1
ATOM 701 C C . ALA A 1 87 ? 2.014 -3.701 -5.078 1.00 97.88 87 ALA A C 1
ATOM 703 O O . ALA A 1 87 ? 2.754 -3.6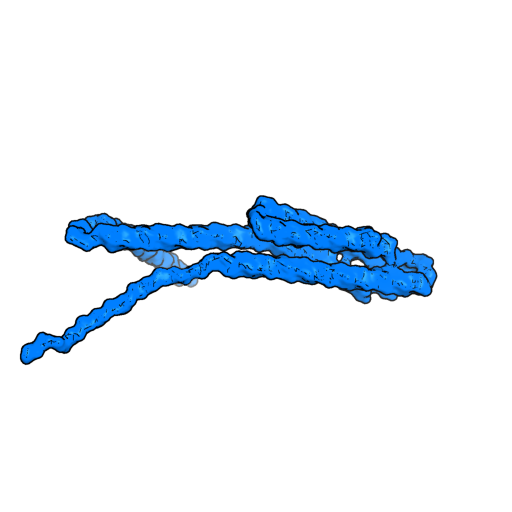56 -6.054 1.00 97.88 87 ALA A O 1
ATOM 704 N N . GLU A 1 88 ? 2.241 -4.486 -4.027 1.00 97.94 88 GLU A N 1
ATOM 705 C CA . GLU A 1 88 ? 3.390 -5.381 -3.875 1.00 97.94 88 GLU A CA 1
ATOM 706 C C . GLU A 1 88 ? 3.435 -6.415 -5.006 1.00 97.94 88 GLU A C 1
ATOM 708 O O . GLU A 1 88 ? 4.425 -6.480 -5.725 1.00 97.94 88 GLU A O 1
ATOM 713 N N . GLN A 1 89 ? 2.321 -7.102 -5.278 1.00 97.94 89 GLN A N 1
ATOM 714 C CA . GLN A 1 89 ? 2.213 -8.065 -6.385 1.00 97.94 89 GLN A CA 1
ATOM 715 C C . GLN A 1 89 ? 2.508 -7.448 -7.761 1.00 97.94 89 GLN A C 1
ATOM 717 O O . GLN A 1 89 ? 3.052 -8.109 -8.644 1.00 97.94 89 GLN A O 1
ATOM 722 N N . LEU A 1 90 ? 2.132 -6.183 -7.976 1.00 97.31 90 LEU A N 1
ATOM 723 C CA . LEU A 1 90 ? 2.449 -5.469 -9.216 1.00 97.31 90 LEU A CA 1
ATOM 724 C C . LEU A 1 90 ? 3.946 -5.147 -9.313 1.00 97.31 90 LEU A C 1
ATOM 726 O O . LEU A 1 90 ? 4.506 -5.202 -10.403 1.00 97.31 90 LEU A O 1
ATOM 730 N N . MET A 1 91 ? 4.593 -4.829 -8.190 1.00 97.44 91 MET A N 1
ATOM 731 C CA . MET A 1 91 ? 6.037 -4.591 -8.147 1.00 97.44 91 MET A CA 1
ATOM 732 C C . MET A 1 91 ? 6.835 -5.888 -8.314 1.00 97.44 91 MET A C 1
ATOM 734 O O . MET A 1 91 ? 7.865 -5.875 -8.981 1.00 97.44 91 MET A O 1
ATOM 738 N N . GLU A 1 92 ? 6.347 -7.014 -7.787 1.00 97.31 92 GLU A N 1
ATOM 739 C CA . GLU A 1 92 ? 6.951 -8.336 -8.009 1.00 97.31 92 GLU A CA 1
ATOM 740 C C . GLU A 1 92 ? 6.961 -8.700 -9.497 1.00 97.31 92 GLU A C 1
ATOM 742 O O . GLU A 1 92 ? 7.998 -9.087 -10.034 1.00 97.31 92 GLU A O 1
ATOM 747 N N . ARG A 1 93 ? 5.840 -8.489 -10.199 1.00 95.56 93 ARG A N 1
ATOM 748 C CA . ARG A 1 93 ? 5.763 -8.699 -11.656 1.00 95.56 93 ARG A CA 1
ATOM 749 C C . ARG A 1 93 ? 6.712 -7.791 -12.427 1.00 95.56 93 ARG A C 1
ATOM 751 O O . ARG A 1 93 ? 7.411 -8.260 -13.324 1.00 95.56 93 ARG A O 1
ATOM 758 N N . LEU A 1 94 ? 6.788 -6.520 -12.036 1.00 94.06 94 LEU A N 1
ATOM 759 C CA . LEU A 1 94 ? 7.712 -5.566 -12.640 1.00 94.06 94 LEU A CA 1
ATOM 760 C C . LEU A 1 94 ? 9.175 -6.002 -12.472 1.00 94.06 94 LEU A C 1
ATOM 762 O O . LEU A 1 94 ? 9.954 -5.928 -13.425 1.00 94.06 94 LEU A O 1
ATOM 766 N N . ARG A 1 95 ? 9.544 -6.485 -11.280 1.00 95.69 95 ARG A N 1
ATOM 767 C CA . ARG A 1 95 ? 10.886 -7.000 -10.986 1.00 95.69 95 ARG A CA 1
ATOM 768 C C . ARG A 1 95 ? 11.191 -8.250 -11.818 1.00 95.69 95 ARG A C 1
ATOM 770 O O . ARG A 1 95 ? 12.239 -8.339 -12.463 1.00 95.69 95 ARG A O 1
ATOM 777 N N . ASP A 1 96 ? 10.275 -9.212 -11.829 1.00 91.88 96 ASP A N 1
ATOM 778 C CA . ASP A 1 96 ? 10.586 -10.571 -12.270 1.00 91.88 96 ASP A CA 1
ATOM 779 C C . ASP A 1 96 ? 10.258 -10.838 -13.742 1.00 91.88 96 ASP A C 1
ATOM 781 O O . ASP A 1 96 ? 10.942 -11.653 -14.370 1.00 91.88 96 ASP A O 1
ATOM 785 N N . GLU A 1 97 ? 9.242 -10.186 -14.313 1.00 89.38 97 GLU A N 1
ATOM 786 C CA . GLU A 1 97 ? 8.581 -10.624 -15.552 1.00 89.38 97 GLU A CA 1
ATOM 787 C C . GLU A 1 97 ? 8.546 -9.556 -16.653 1.00 89.38 97 GLU A C 1
ATOM 789 O O . GLU A 1 97 ? 8.996 -9.838 -17.769 1.00 89.38 97 GLU A O 1
ATOM 794 N N . ASP A 1 98 ? 8.073 -8.342 -16.358 1.00 88.69 98 ASP A N 1
ATOM 795 C CA . ASP A 1 98 ? 7.632 -7.392 -17.395 1.00 88.69 98 ASP A CA 1
ATOM 796 C C . ASP A 1 98 ? 8.747 -6.960 -18.358 1.00 88.69 98 ASP A 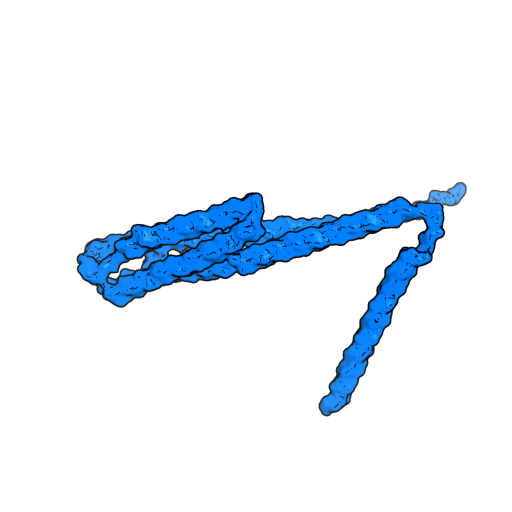C 1
ATOM 798 O O . ASP A 1 98 ? 8.511 -6.779 -19.549 1.00 88.69 98 ASP A O 1
ATOM 802 N N . LEU A 1 99 ? 9.984 -6.820 -17.871 1.00 91.81 99 LEU A N 1
ATOM 803 C CA . LEU A 1 99 ? 11.119 -6.294 -18.643 1.00 91.81 99 LEU A CA 1
ATOM 804 C C . LEU A 1 99 ? 12.081 -7.380 -19.156 1.00 91.81 99 LEU A C 1
ATOM 806 O O . LEU A 1 99 ? 13.232 -7.097 -19.484 1.00 91.81 99 LEU A O 1
ATOM 810 N N . ARG A 1 100 ? 11.630 -8.638 -19.259 1.00 90.69 100 ARG A N 1
ATOM 811 C CA . ARG A 1 100 ? 12.453 -9.737 -19.809 1.00 90.69 100 ARG A CA 1
ATOM 812 C C . ARG A 1 100 ? 12.763 -9.591 -21.297 1.00 90.69 100 ARG A C 1
ATOM 814 O O . ARG A 1 100 ? 13.770 -10.120 -21.757 1.00 90.69 100 ARG A O 1
ATOM 821 N N . ALA A 1 101 ? 11.893 -8.924 -22.049 1.00 92.44 101 ALA A N 1
ATOM 822 C CA . ALA A 1 101 ? 12.040 -8.749 -23.4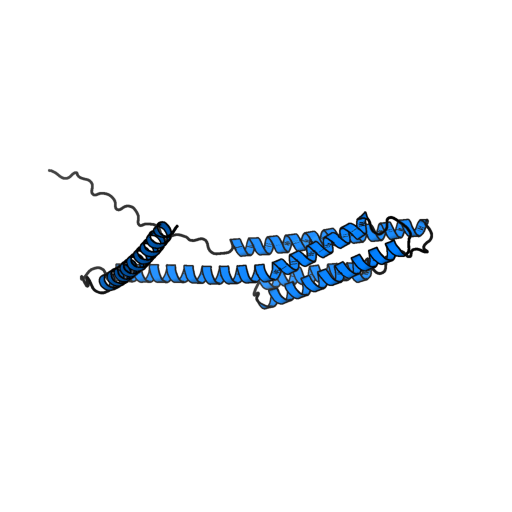87 1.00 92.44 101 ALA A CA 1
ATOM 823 C C . ALA A 1 101 ? 12.088 -7.264 -23.842 1.00 92.44 101 ALA A C 1
ATOM 825 O O . ALA A 1 101 ? 11.224 -6.491 -23.428 1.00 92.44 101 ALA A O 1
ATOM 826 N N . GLN A 1 102 ? 13.050 -6.881 -24.680 1.00 94.31 102 GLN A N 1
ATOM 827 C CA . GLN A 1 102 ? 13.172 -5.521 -25.191 1.00 94.31 102 GLN A CA 1
ATOM 828 C C . GLN A 1 102 ? 12.123 -5.252 -26.281 1.00 94.31 102 GLN A C 1
ATOM 830 O O . GLN A 1 102 ? 12.398 -5.246 -27.479 1.00 94.31 102 GLN A O 1
ATOM 835 N N . THR A 1 103 ? 10.871 -5.078 -25.862 1.00 96.12 103 THR A N 1
ATOM 836 C CA . THR A 1 103 ? 9.742 -4.809 -26.757 1.00 96.12 103 THR A CA 1
ATOM 837 C C . THR A 1 103 ? 8.919 -3.634 -26.248 1.00 96.12 103 THR A C 1
ATOM 839 O O . THR A 1 103 ? 8.840 -3.380 -25.047 1.00 96.12 103 THR A O 1
ATOM 842 N N . ALA A 1 104 ? 8.252 -2.922 -27.158 1.00 95.88 104 ALA A N 1
ATOM 843 C CA . ALA A 1 104 ? 7.354 -1.831 -26.778 1.00 95.88 104 ALA A CA 1
ATOM 844 C C . ALA A 1 104 ? 6.189 -2.312 -25.889 1.00 95.88 104 ALA A C 1
ATOM 846 O O . ALA A 1 104 ? 5.719 -1.566 -25.034 1.00 95.88 104 ALA A O 1
ATOM 847 N N . ALA A 1 105 ? 5.739 -3.560 -26.075 1.00 96.00 105 ALA A N 1
ATOM 848 C CA . ALA A 1 105 ? 4.683 -4.160 -25.265 1.00 96.00 105 ALA A CA 1
ATOM 849 C C . ALA A 1 105 ? 5.125 -4.356 -23.807 1.00 96.00 105 ALA A C 1
ATOM 851 O O . ALA A 1 105 ? 4.419 -3.898 -22.916 1.00 96.00 105 ALA A O 1
ATOM 852 N N . ALA A 1 106 ? 6.310 -4.938 -23.597 1.00 95.19 106 ALA A N 1
ATOM 853 C CA . ALA A 1 106 ? 6.929 -5.141 -22.285 1.00 95.19 106 ALA A CA 1
ATOM 854 C C . ALA A 1 106 ? 7.113 -3.826 -21.510 1.00 95.19 106 ALA A C 1
ATOM 856 O O . ALA A 1 106 ? 6.685 -3.699 -20.368 1.00 95.19 106 ALA A O 1
ATOM 857 N N . VAL A 1 107 ? 7.676 -2.799 -22.159 1.00 96.44 107 VAL A N 1
ATOM 858 C CA . VAL A 1 107 ? 7.870 -1.475 -21.536 1.00 96.44 107 VAL A CA 1
ATOM 859 C C . VAL A 1 107 ? 6.538 -0.823 -21.158 1.00 96.44 107 VAL A C 1
ATOM 861 O O . VAL A 1 107 ? 6.420 -0.201 -20.101 1.00 96.44 107 VAL A O 1
ATOM 864 N N . ARG A 1 108 ? 5.517 -0.957 -22.011 1.00 96.81 108 ARG A N 1
ATOM 865 C CA . ARG A 1 108 ? 4.178 -0.436 -21.718 1.00 96.81 108 ARG A CA 1
ATOM 866 C C . ARG A 1 108 ? 3.542 -1.168 -20.536 1.00 96.81 108 ARG A C 1
ATOM 868 O O . ARG A 1 108 ? 3.006 -0.505 -19.660 1.00 96.81 108 ARG A O 1
ATOM 875 N N . GLU A 1 109 ? 3.628 -2.494 -20.499 1.00 96.56 109 GLU A N 1
ATOM 876 C CA . GLU A 1 109 ? 3.099 -3.311 -19.402 1.00 96.56 109 GLU A CA 1
ATOM 877 C C . GLU A 1 109 ? 3.784 -2.980 -18.070 1.00 96.56 109 GLU A C 1
ATOM 879 O O . GLU A 1 109 ? 3.100 -2.688 -17.090 1.00 96.56 109 GLU A O 1
ATOM 884 N N . ALA A 1 110 ? 5.115 -2.867 -18.072 1.00 96.81 110 ALA A N 1
ATOM 885 C CA . ALA A 1 110 ? 5.900 -2.413 -16.926 1.00 96.81 110 ALA A CA 1
ATOM 886 C C . ALA A 1 110 ? 5.425 -1.049 -16.395 1.00 96.81 110 ALA A C 1
ATOM 888 O O . ALA A 1 110 ? 5.221 -0.861 -15.191 1.00 96.81 110 ALA A O 1
ATOM 889 N N . ARG A 1 111 ? 5.197 -0.083 -17.297 1.00 97.50 111 ARG A N 1
ATOM 890 C CA . ARG A 1 111 ? 4.653 1.230 -16.930 1.00 97.50 111 ARG A CA 1
ATOM 891 C C . ARG A 1 111 ? 3.237 1.119 -16.364 1.00 97.50 111 ARG A C 1
ATOM 893 O O . ARG A 1 111 ? 2.950 1.733 -15.337 1.00 97.50 111 ARG A O 1
ATOM 900 N N . ASP A 1 112 ? 2.367 0.341 -16.997 1.00 97.38 112 ASP A N 1
ATOM 901 C CA . ASP A 1 112 ? 0.983 0.155 -16.559 1.00 97.38 112 ASP A CA 1
ATOM 902 C C . ASP A 1 112 ? 0.914 -0.496 -15.167 1.00 97.38 112 ASP A C 1
ATOM 904 O O . ASP A 1 112 ? 0.086 -0.095 -14.337 1.00 97.38 112 ASP A O 1
ATOM 908 N N . HIS A 1 113 ? 1.797 -1.456 -14.870 1.00 97.25 113 HIS A N 1
ATOM 909 C CA . HIS A 1 113 ? 1.944 -2.054 -13.543 1.00 97.25 113 HIS A CA 1
ATOM 910 C C . HIS A 1 113 ? 2.470 -1.044 -12.516 1.00 97.25 113 HIS A C 1
ATOM 912 O O . HIS A 1 113 ? 1.857 -0.903 -11.452 1.00 97.25 113 HIS A O 1
ATOM 918 N N . ALA A 1 114 ? 3.511 -0.270 -12.844 1.00 97.19 114 ALA A N 1
ATOM 919 C CA . ALA A 1 114 ? 4.036 0.783 -11.972 1.00 97.19 114 ALA A CA 1
ATOM 920 C C . ALA A 1 114 ? 2.970 1.839 -11.624 1.00 97.19 114 ALA A C 1
ATOM 922 O O . ALA A 1 114 ? 2.730 2.151 -10.454 1.00 97.19 114 ALA A O 1
ATOM 923 N N . GLU A 1 115 ? 2.245 2.344 -12.623 1.00 97.75 115 GLU A N 1
ATOM 924 C CA . GLU A 1 115 ? 1.157 3.302 -12.413 1.00 97.75 115 GLU A CA 1
ATOM 925 C C . GLU A 1 115 ? -0.031 2.688 -11.659 1.00 97.75 115 GLU A C 1
ATOM 927 O O . GLU A 1 115 ? -0.689 3.356 -10.852 1.00 97.75 115 GLU A O 1
ATOM 932 N N . SER A 1 116 ? -0.323 1.407 -11.892 1.00 97.81 116 SER A N 1
ATOM 933 C CA . SER A 1 116 ? -1.348 0.687 -11.139 1.00 97.81 116 SER A CA 1
ATOM 934 C C . SER A 1 116 ? -0.975 0.579 -9.666 1.00 97.81 116 SER A C 1
ATOM 936 O O . SER A 1 116 ? -1.826 0.867 -8.822 1.00 97.81 116 SER A O 1
ATOM 938 N N . ALA A 1 117 ? 0.281 0.264 -9.341 1.00 97.50 117 ALA A N 1
ATOM 939 C CA . ALA A 1 117 ? 0.763 0.229 -7.964 1.00 97.50 117 ALA A CA 1
ATOM 940 C C . ALA A 1 117 ? 0.613 1.601 -7.293 1.00 97.50 117 ALA A C 1
ATOM 942 O O . ALA A 1 117 ? 0.085 1.686 -6.184 1.00 97.50 117 ALA A O 1
ATOM 943 N N . VAL A 1 118 ? 0.943 2.693 -7.997 1.00 97.88 118 VAL A N 1
ATOM 944 C CA . VAL A 1 118 ? 0.699 4.069 -7.523 1.00 97.88 118 VAL A CA 1
ATOM 945 C C . VAL A 1 118 ? -0.775 4.287 -7.174 1.00 97.88 118 VAL A C 1
ATOM 947 O O . VAL A 1 118 ? -1.081 4.771 -6.084 1.00 97.88 118 VAL A O 1
ATOM 950 N N . ARG A 1 119 ? -1.715 3.902 -8.047 1.00 98.31 119 ARG A N 1
ATOM 951 C CA . ARG A 1 119 ? -3.161 4.041 -7.776 1.00 98.31 119 ARG A CA 1
ATOM 952 C C . ARG A 1 119 ? -3.611 3.228 -6.556 1.00 98.31 119 ARG A C 1
ATOM 954 O O . ARG A 1 119 ? -4.480 3.680 -5.797 1.00 98.31 119 ARG A O 1
ATOM 961 N N . ARG A 1 120 ? -3.033 2.041 -6.344 1.00 97.62 120 ARG A N 1
ATOM 962 C CA . ARG A 1 120 ? -3.297 1.202 -5.163 1.00 97.62 120 ARG A CA 1
ATOM 963 C C . ARG A 1 120 ? -2.749 1.847 -3.891 1.00 97.62 120 ARG A C 1
ATOM 965 O O . ARG A 1 120 ? -3.527 2.055 -2.962 1.00 97.62 120 ARG A O 1
ATOM 972 N N . MET A 1 121 ? -1.493 2.291 -3.885 1.00 97.19 121 MET A N 1
ATOM 973 C CA . MET A 1 121 ? -0.890 3.022 -2.762 1.00 97.19 121 MET A CA 1
ATOM 974 C C . MET A 1 121 ? -1.661 4.305 -2.422 1.00 97.19 121 MET A C 1
ATOM 976 O O . MET A 1 121 ? -1.949 4.566 -1.259 1.00 97.19 121 MET A O 1
ATOM 980 N N . GLN A 1 122 ? -2.116 5.073 -3.418 1.00 98.00 122 GLN A N 1
ATOM 981 C CA . GLN A 1 122 ? -2.987 6.235 -3.185 1.00 98.00 122 GLN A CA 1
ATOM 982 C C . GLN A 1 122 ? -4.315 5.861 -2.520 1.00 98.00 122 GLN A C 1
ATOM 984 O O . GLN A 1 122 ? -4.878 6.636 -1.743 1.00 98.00 122 GLN A O 1
ATOM 989 N N . SER A 1 123 ? -4.862 4.696 -2.856 1.00 96.94 123 SER A N 1
ATOM 990 C CA . SER A 1 123 ? -6.094 4.198 -2.250 1.00 96.94 123 SER A CA 1
ATOM 991 C C . SER A 1 123 ? -5.852 3.754 -0.809 1.00 96.94 123 SER A C 1
ATOM 993 O O . SER A 1 123 ? -6.618 4.161 0.062 1.00 96.94 123 SER A O 1
ATOM 995 N N . ALA A 1 124 ? -4.746 3.055 -0.536 1.00 95.94 124 ALA A N 1
ATOM 996 C CA . ALA A 1 124 ? -4.303 2.741 0.822 1.00 95.94 124 ALA A CA 1
ATOM 997 C C . ALA A 1 124 ? -4.125 4.013 1.663 1.00 95.94 124 ALA A C 1
ATOM 999 O O . ALA A 1 124 ? -4.731 4.150 2.721 1.00 95.94 124 ALA A O 1
ATOM 1000 N N . LEU A 1 125 ? -3.397 5.003 1.145 1.00 95.69 125 LEU A N 1
ATOM 1001 C CA . LEU A 1 125 ? -3.146 6.272 1.821 1.00 95.69 125 LEU A CA 1
ATOM 1002 C C . LEU A 1 125 ? -4.434 7.026 2.178 1.00 95.69 125 LEU A C 1
ATOM 1004 O O . LEU A 1 125 ? -4.559 7.557 3.282 1.00 95.69 125 LEU A O 1
ATOM 1008 N N . ARG A 1 126 ? -5.414 7.076 1.264 1.00 95.25 126 ARG A N 1
ATOM 1009 C CA . ARG A 1 126 ? -6.727 7.688 1.545 1.00 95.25 126 ARG A CA 1
ATOM 1010 C C . ARG A 1 126 ? -7.419 7.004 2.718 1.00 95.25 126 ARG A C 1
ATOM 1012 O O . ARG A 1 126 ? -7.976 7.682 3.580 1.00 95.25 126 ARG A O 1
ATOM 1019 N N . VAL A 1 127 ? -7.357 5.680 2.755 1.00 93.31 127 VAL A N 1
ATOM 1020 C CA . VAL A 1 127 ? -7.967 4.866 3.802 1.00 93.31 127 VAL A CA 1
ATOM 1021 C C . VAL A 1 127 ? -7.242 5.048 5.145 1.00 93.31 127 VAL A C 1
ATOM 1023 O O . VAL A 1 127 ? -7.898 5.317 6.150 1.00 93.31 127 VAL A O 1
ATOM 1026 N N . ILE A 1 128 ? -5.906 5.028 5.164 1.00 92.69 128 ILE A N 1
ATOM 1027 C CA . ILE A 1 128 ? -5.090 5.288 6.366 1.00 92.69 128 ILE A CA 1
ATOM 1028 C C . ILE A 1 128 ? -5.397 6.687 6.929 1.00 92.69 128 ILE A C 1
ATOM 1030 O O . ILE A 1 128 ? -5.652 6.855 8.123 1.00 92.69 128 ILE A O 1
ATOM 1034 N N . ARG A 1 129 ? -5.478 7.708 6.066 1.00 92.12 129 ARG A N 1
ATOM 1035 C CA . ARG A 1 129 ? -5.850 9.076 6.474 1.00 92.12 129 ARG A CA 1
ATOM 1036 C C . ARG A 1 129 ? -7.269 9.162 7.037 1.00 92.12 129 ARG A C 1
ATOM 1038 O O . ARG A 1 129 ? -7.498 9.946 7.957 1.00 92.12 129 ARG A O 1
ATOM 1045 N N . ALA A 1 130 ? -8.208 8.370 6.521 1.00 89.00 130 ALA A N 1
ATOM 1046 C CA . ALA A 1 130 ? -9.557 8.284 7.072 1.00 89.00 130 ALA A CA 1
ATOM 1047 C C . ALA A 1 130 ? -9.563 7.608 8.454 1.00 89.00 130 ALA A C 1
ATOM 1049 O O . ALA A 1 130 ? -10.230 8.100 9.365 1.00 89.00 130 ALA A O 1
ATOM 1050 N N . ALA A 1 131 ? -8.771 6.547 8.646 1.00 86.81 131 ALA A N 1
ATOM 1051 C CA . ALA A 1 131 ? -8.598 5.896 9.947 1.00 86.81 131 ALA A CA 1
ATOM 1052 C C . ALA A 1 131 ? -8.051 6.869 11.006 1.00 86.81 131 ALA A C 1
ATOM 1054 O O . ALA A 1 131 ? -8.529 6.885 12.143 1.00 86.81 131 ALA A O 1
ATOM 1055 N N . ARG A 1 132 ? -7.140 7.768 10.609 1.00 87.56 132 ARG A N 1
ATOM 1056 C CA . ARG A 1 132 ? -6.575 8.811 11.481 1.00 87.56 132 ARG A CA 1
ATOM 1057 C C . ARG A 1 132 ? -7.635 9.728 12.091 1.00 87.56 132 ARG A C 1
ATOM 1059 O O . ARG A 1 132 ? -7.487 10.139 13.237 1.00 87.56 132 ARG A O 1
ATOM 1066 N N . ALA A 1 133 ? -8.695 10.062 11.351 1.00 82.50 133 ALA A N 1
ATOM 1067 C CA . ALA A 1 133 ? -9.730 10.987 11.824 1.00 82.50 133 ALA A CA 1
ATOM 1068 C C . ALA A 1 133 ? -10.479 10.467 13.067 1.00 82.50 133 ALA A C 1
ATOM 1070 O O . ALA A 1 133 ? -11.017 11.259 13.838 1.00 82.50 133 ALA A O 1
ATOM 1071 N N . GLY A 1 134 ? -10.500 9.145 13.270 1.00 76.00 134 GLY A N 1
ATOM 1072 C CA . GLY A 1 134 ? -11.096 8.497 14.439 1.00 76.00 134 GLY A CA 1
ATOM 1073 C C . GLY A 1 134 ? -10.116 8.189 15.576 1.00 76.00 134 GLY A C 1
ATOM 1074 O O . GLY A 1 134 ? -10.546 7.639 16.589 1.00 76.00 134 GLY A O 1
ATOM 1075 N N . ALA A 1 135 ? -8.827 8.508 15.427 1.00 83.56 135 ALA A N 1
ATOM 1076 C CA . ALA A 1 135 ? -7.778 8.177 16.391 1.00 83.56 135 ALA A CA 1
ATOM 1077 C C . ALA A 1 135 ? -7.347 9.391 17.233 1.00 83.56 135 ALA A C 1
ATOM 1079 O O . ALA A 1 135 ? -7.473 10.545 16.817 1.00 83.56 135 ALA A O 1
ATOM 1080 N N . ARG A 1 136 ? -6.834 9.132 18.441 1.00 83.94 136 ARG A N 1
ATOM 1081 C CA . ARG A 1 136 ? -6.342 10.144 19.393 1.00 83.94 136 ARG A CA 1
ATOM 1082 C C . ARG A 1 136 ? -5.063 9.648 20.073 1.00 83.94 136 ARG A C 1
ATOM 1084 O O . ARG A 1 136 ? -4.877 8.438 20.168 1.00 83.94 136 ARG A O 1
ATOM 1091 N N . GLY A 1 137 ? -4.237 10.579 20.558 1.00 87.62 137 GLY A N 1
ATOM 1092 C CA . GLY A 1 137 ? -2.973 10.275 21.245 1.00 87.62 137 GLY A CA 1
ATOM 1093 C C . GLY A 1 137 ? -2.031 9.432 20.384 1.00 87.62 137 GLY A C 1
ATOM 1094 O O . GLY A 1 137 ? -2.027 9.579 19.164 1.00 87.62 137 GLY A O 1
ATOM 1095 N N . ASP A 1 138 ? -1.327 8.496 21.014 1.00 84.44 138 ASP A N 1
ATOM 1096 C CA . ASP A 1 138 ? -0.312 7.638 20.386 1.00 84.44 138 ASP A CA 1
ATOM 1097 C C . ASP A 1 138 ? -0.828 6.878 19.152 1.00 84.44 138 ASP A C 1
ATOM 1099 O O . ASP A 1 138 ? -0.120 6.737 18.158 1.00 84.44 138 ASP A O 1
ATOM 1103 N N . LEU A 1 139 ? -2.098 6.451 19.155 1.00 82.38 139 LEU A N 1
ATOM 1104 C CA . LEU A 1 139 ? -2.713 5.780 18.000 1.00 82.38 139 LEU A CA 1
ATOM 1105 C C . LEU A 1 139 ? -2.776 6.692 16.770 1.00 82.38 139 LEU A C 1
ATOM 1107 O O . LEU A 1 139 ? -2.646 6.236 15.636 1.00 82.38 139 LEU A O 1
ATOM 1111 N N . ARG A 1 140 ? -3.014 7.991 16.977 1.00 87.44 140 ARG A N 1
ATOM 1112 C CA . ARG A 1 140 ? -3.036 8.966 15.885 1.00 87.44 140 ARG A CA 1
ATOM 1113 C C . ARG A 1 140 ? -1.642 9.130 15.290 1.00 87.44 140 ARG A C 1
ATOM 1115 O O . ARG A 1 140 ? -1.542 9.231 14.068 1.00 87.44 140 ARG A O 1
ATOM 1122 N N . ASP A 1 141 ? -0.617 9.140 16.132 1.00 87.81 141 ASP A N 1
ATOM 1123 C CA . ASP A 1 141 ? 0.774 9.309 15.716 1.00 87.81 141 ASP A CA 1
ATOM 1124 C C . ASP A 1 141 ? 1.279 8.067 14.973 1.00 87.81 141 ASP A C 1
ATOM 1126 O O . ASP A 1 141 ? 1.880 8.199 13.910 1.00 87.81 141 ASP A O 1
ATOM 1130 N N . GLN A 1 142 ? 0.914 6.864 15.431 1.00 87.56 142 GLN A N 1
ATOM 1131 C CA . GLN A 1 142 ? 1.178 5.613 14.710 1.00 87.56 142 GLN A CA 1
ATOM 1132 C C . GLN A 1 142 ? 0.530 5.605 13.317 1.00 87.56 142 GLN A C 1
ATOM 1134 O O . GLN A 1 142 ? 1.201 5.348 12.319 1.00 87.56 142 GLN A O 1
ATOM 1139 N N . ILE A 1 143 ? -0.760 5.958 13.213 1.00 89.25 143 ILE A N 1
ATOM 1140 C CA . ILE A 1 143 ? -1.451 6.035 11.912 1.00 89.25 143 ILE A CA 1
ATOM 1141 C C . ILE A 1 143 ? -0.849 7.133 11.020 1.00 89.25 143 ILE A C 1
ATOM 1143 O O . ILE A 1 143 ? -0.828 6.996 9.796 1.00 89.25 143 ILE A O 1
ATOM 1147 N N . MET A 1 144 ? -0.370 8.234 11.605 1.00 91.88 144 MET A N 1
ATOM 1148 C CA . MET A 1 144 ? 0.328 9.281 10.860 1.00 91.88 144 MET A CA 1
ATOM 1149 C C . MET A 1 144 ? 1.656 8.767 10.298 1.00 91.88 144 MET A C 1
ATOM 1151 O O . MET A 1 144 ? 1.881 8.935 9.105 1.00 91.88 144 MET A O 1
ATOM 1155 N N . GLY A 1 145 ? 2.448 8.046 11.096 1.00 92.12 145 GLY A N 1
ATOM 1156 C CA . GLY A 1 145 ? 3.669 7.385 10.634 1.00 92.12 145 GLY A CA 1
ATOM 1157 C C . GLY A 1 145 ? 3.410 6.429 9.467 1.00 92.12 145 GLY A C 1
ATOM 1158 O O . GLY A 1 145 ? 4.091 6.512 8.450 1.00 92.12 145 GLY A O 1
ATOM 1159 N N . LEU A 1 146 ? 2.355 5.606 9.541 1.00 93.06 146 LEU A N 1
ATOM 1160 C CA . LEU A 1 146 ? 1.940 4.746 8.421 1.00 93.06 146 LEU A CA 1
ATOM 1161 C C . LEU A 1 146 ? 1.608 5.551 7.154 1.00 93.06 146 LEU A C 1
ATOM 1163 O O . LEU A 1 146 ? 1.961 5.150 6.044 1.00 93.06 146 LEU A O 1
ATOM 1167 N N . ALA A 1 147 ? 0.912 6.682 7.303 1.00 93.94 147 ALA A N 1
ATOM 1168 C CA . ALA A 1 147 ? 0.558 7.540 6.177 1.00 93.94 147 ALA A CA 1
ATOM 1169 C C . ALA A 1 147 ? 1.794 8.194 5.542 1.00 93.94 147 ALA A C 1
ATOM 1171 O O . ALA A 1 147 ? 1.869 8.265 4.316 1.00 93.94 147 ALA A O 1
ATOM 1172 N N . ASP A 1 148 ? 2.740 8.650 6.360 1.00 94.19 148 ASP A N 1
ATOM 1173 C CA . ASP A 1 148 ? 3.969 9.303 5.910 1.00 94.19 148 ASP A CA 1
ATOM 1174 C C . ASP A 1 148 ? 4.898 8.298 5.218 1.00 94.19 148 ASP A C 1
ATOM 1176 O O . ASP A 1 148 ? 5.378 8.566 4.118 1.00 94.19 148 ASP A O 1
ATOM 1180 N N . SER A 1 149 ? 5.052 7.094 5.776 1.00 94.50 149 SER A N 1
ATOM 1181 C CA . SER A 1 149 ? 5.782 5.996 5.134 1.00 94.50 149 SER A CA 1
ATOM 1182 C C . SER A 1 149 ? 5.143 5.588 3.803 1.00 94.50 149 SER A C 1
ATOM 1184 O O . SER A 1 149 ? 5.838 5.491 2.796 1.00 94.50 149 SER A O 1
ATOM 1186 N N . CYS A 1 150 ? 3.813 5.434 3.745 1.00 95.38 150 CYS A N 1
ATOM 1187 C CA . CYS A 1 150 ? 3.115 5.127 2.492 1.00 95.38 150 CYS A CA 1
ATOM 1188 C C . CYS A 1 150 ? 3.275 6.241 1.443 1.00 95.38 150 CYS A C 1
ATOM 1190 O O . CYS A 1 150 ? 3.373 5.953 0.248 1.00 95.38 150 CYS A O 1
ATOM 1192 N N . GLN A 1 151 ? 3.290 7.507 1.869 1.00 97.38 151 GLN A N 1
ATOM 1193 C CA . GLN A 1 151 ? 3.532 8.652 0.992 1.00 97.38 151 GLN A CA 1
ATOM 1194 C C . GLN A 1 151 ? 4.970 8.642 0.456 1.00 97.38 151 GLN A C 1
ATOM 1196 O O . GLN A 1 151 ? 5.154 8.825 -0.745 1.00 97.38 151 GLN A O 1
ATOM 1201 N N . ALA A 1 152 ? 5.963 8.372 1.306 1.00 95.44 152 ALA A N 1
ATOM 1202 C CA . ALA A 1 152 ? 7.365 8.287 0.908 1.00 95.44 152 ALA A CA 1
ATOM 1203 C C . ALA A 1 152 ? 7.600 7.164 -0.118 1.00 95.44 152 ALA A C 1
ATOM 1205 O O . ALA A 1 152 ? 8.215 7.396 -1.157 1.00 95.44 152 ALA A O 1
ATOM 1206 N N . THR A 1 153 ? 7.037 5.971 0.106 1.00 95.50 153 THR A N 1
ATOM 1207 C CA . THR A 1 153 ? 7.114 4.860 -0.860 1.00 95.50 153 THR A CA 1
ATOM 1208 C C . THR A 1 153 ? 6.462 5.222 -2.196 1.00 95.50 153 THR A C 1
ATOM 1210 O O . THR A 1 153 ? 6.994 4.918 -3.262 1.00 95.50 153 THR A O 1
ATOM 1213 N N . LEU A 1 154 ? 5.322 5.913 -2.160 1.00 95.81 154 LEU A N 1
ATOM 1214 C CA . LEU A 1 154 ? 4.639 6.377 -3.364 1.00 95.81 154 LEU A CA 1
ATOM 1215 C C . LEU A 1 154 ? 5.483 7.390 -4.148 1.00 95.81 154 LEU A C 1
ATOM 1217 O O . LEU A 1 154 ? 5.522 7.327 -5.378 1.00 95.81 154 LEU A O 1
ATOM 1221 N N . GLU A 1 155 ? 6.125 8.332 -3.459 1.00 95.88 155 GLU A N 1
ATOM 1222 C CA . GLU A 1 155 ? 7.017 9.318 -4.073 1.00 95.88 155 GLU A CA 1
ATOM 1223 C C . GLU A 1 155 ? 8.227 8.650 -4.717 1.00 95.88 155 GLU A C 1
ATOM 1225 O O . GLU A 1 155 ? 8.550 8.983 -5.854 1.00 95.88 155 GLU A O 1
ATOM 1230 N N . HIS A 1 156 ? 8.805 7.644 -4.062 1.00 94.25 156 HIS A N 1
ATOM 1231 C CA . HIS A 1 156 ? 9.896 6.853 -4.621 1.00 94.25 156 HIS A CA 1
ATOM 1232 C C . HIS A 1 156 ? 9.493 6.172 -5.942 1.00 94.25 156 HIS A C 1
ATOM 1234 O O . HIS A 1 156 ? 10.172 6.315 -6.956 1.00 94.25 156 HIS A O 1
ATOM 1240 N N . VAL A 1 157 ? 8.312 5.540 -6.011 1.00 95.81 157 VAL A N 1
ATOM 1241 C CA . VAL A 1 157 ? 7.834 4.946 -7.278 1.00 95.81 157 VAL A CA 1
ATOM 1242 C C . VAL A 1 157 ? 7.638 6.003 -8.372 1.00 95.81 157 VAL A C 1
ATOM 1244 O O . VAL A 1 157 ? 7.948 5.768 -9.541 1.00 95.81 157 VAL A O 1
ATOM 1247 N N . ARG A 1 158 ? 7.123 7.184 -8.018 1.00 96.19 158 ARG A N 1
ATOM 1248 C CA . ARG A 1 158 ? 6.843 8.252 -8.989 1.00 96.19 158 ARG A CA 1
ATOM 1249 C C . ARG A 1 158 ? 8.078 8.959 -9.512 1.00 96.19 158 ARG A C 1
ATOM 1251 O O . ARG A 1 158 ? 8.086 9.328 -10.683 1.00 96.19 158 ARG A O 1
ATOM 1258 N N . ASN A 1 159 ? 9.047 9.195 -8.643 1.00 94.88 159 ASN A N 1
ATOM 1259 C CA . ASN A 1 159 ? 10.193 10.040 -8.940 1.00 94.88 159 ASN A CA 1
ATOM 1260 C C . ASN A 1 159 ? 11.396 9.210 -9.389 1.00 94.88 159 ASN A C 1
ATOM 1262 O O . ASN A 1 159 ? 12.154 9.673 -10.236 1.00 94.88 159 ASN A O 1
ATOM 1266 N N . ASP A 1 160 ? 11.517 7.976 -8.893 1.00 92.88 160 ASP A N 1
ATOM 1267 C CA . ASP A 1 160 ? 12.721 7.167 -9.079 1.00 92.88 160 ASP A CA 1
ATOM 1268 C C . ASP A 1 160 ? 12.460 5.895 -9.898 1.00 92.88 160 ASP A C 1
ATOM 1270 O O . ASP A 1 160 ? 13.347 5.444 -10.615 1.00 92.88 160 ASP A O 1
ATOM 1274 N N . LEU A 1 161 ? 11.256 5.313 -9.864 1.00 94.31 161 LEU A N 1
ATOM 1275 C CA . LEU A 1 161 ? 10.966 4.098 -10.640 1.00 94.31 161 LEU A CA 1
ATOM 1276 C C . LEU A 1 161 ? 10.400 4.414 -12.031 1.00 94.31 161 LEU A C 1
ATOM 1278 O O . LEU A 1 161 ? 10.988 4.033 -13.039 1.00 94.31 161 LEU A O 1
ATOM 1282 N N . ILE A 1 162 ? 9.271 5.129 -12.105 1.00 95.00 162 ILE A N 1
ATOM 1283 C CA . ILE A 1 162 ? 8.573 5.394 -13.378 1.00 95.00 162 ILE A CA 1
ATOM 1284 C C . ILE A 1 162 ? 9.443 6.176 -14.381 1.00 95.00 162 ILE A C 1
ATOM 1286 O O . ILE A 1 162 ? 9.429 5.817 -15.563 1.00 95.00 162 ILE A O 1
ATOM 1290 N N . PRO A 1 163 ? 10.190 7.224 -13.979 1.00 94.44 163 PRO A N 1
ATOM 1291 C CA . PRO A 1 163 ? 11.006 7.995 -14.916 1.00 94.44 163 PRO A CA 1
ATOM 1292 C C . PRO A 1 163 ? 12.218 7.225 -15.446 1.00 94.44 163 PRO A C 1
ATOM 1294 O O . PRO A 1 163 ? 12.688 7.536 -16.535 1.00 94.44 163 PRO A O 1
ATOM 1297 N N . ASN A 1 164 ? 12.688 6.218 -14.702 1.00 93.56 164 ASN A N 1
ATOM 1298 C CA . ASN A 1 164 ? 13.842 5.392 -15.058 1.00 93.56 164 ASN A CA 1
ATOM 1299 C C . ASN A 1 164 ? 13.457 4.103 -15.806 1.00 93.56 164 ASN A C 1
ATOM 1301 O O . ASN A 1 164 ? 14.315 3.256 -16.051 1.00 93.56 164 ASN A O 1
ATOM 1305 N N . LEU A 1 165 ? 12.184 3.939 -16.189 1.00 94.69 165 LEU A N 1
ATOM 1306 C CA . LEU A 1 165 ? 11.778 2.832 -17.052 1.00 94.69 165 LEU A CA 1
ATOM 1307 C C . LEU A 1 165 ? 12.498 2.932 -18.410 1.00 94.69 165 LEU A C 1
ATOM 1309 O O . LEU A 1 165 ? 12.441 3.990 -19.045 1.00 94.69 165 LEU A O 1
ATOM 1313 N N . PRO A 1 166 ? 13.141 1.848 -18.883 1.00 94.25 166 PRO A N 1
ATOM 1314 C CA . PRO A 1 166 ? 13.884 1.867 -20.136 1.00 94.25 166 PRO A CA 1
ATOM 1315 C C . PRO A 1 166 ? 12.960 2.066 -21.336 1.00 94.25 166 PRO A C 1
ATOM 1317 O O . PRO A 1 166 ? 11.793 1.663 -21.327 1.00 94.25 166 PRO A O 1
ATOM 1320 N N . ALA A 1 167 ? 13.500 2.620 -22.418 1.00 94.31 167 ALA A N 1
ATOM 1321 C CA . ALA A 1 167 ? 12.813 2.634 -23.698 1.00 94.31 167 ALA A CA 1
ATOM 1322 C C . ALA A 1 167 ? 13.143 1.364 -24.488 1.00 94.31 167 ALA A C 1
ATOM 1324 O O . ALA A 1 167 ? 14.270 0.879 -24.514 1.00 94.31 167 ALA A O 1
ATOM 1325 N N . HIS A 1 168 ? 12.163 0.843 -25.228 1.00 93.50 168 HIS A N 1
ATOM 1326 C CA . HIS A 1 168 ? 12.377 -0.327 -26.088 1.00 93.50 168 HIS A CA 1
ATOM 1327 C C . HIS A 1 168 ? 13.414 -0.080 -27.201 1.00 93.50 168 HIS A C 1
ATOM 1329 O O . HIS A 1 168 ? 13.924 -1.030 -27.785 1.00 93.50 168 HIS A O 1
ATOM 1335 N N . THR A 1 169 ? 13.724 1.182 -27.500 1.00 94.38 169 THR A N 1
ATOM 1336 C CA . THR A 1 169 ? 14.734 1.605 -28.478 1.00 94.38 169 THR A CA 1
ATOM 1337 C C . THR A 1 169 ? 16.136 1.765 -27.889 1.00 94.38 169 THR A C 1
ATOM 1339 O O . THR A 1 169 ? 17.049 2.122 -28.631 1.00 94.38 169 THR A O 1
ATOM 1342 N N . ASP A 1 170 ? 16.318 1.554 -26.583 1.00 92.25 170 ASP A N 1
ATOM 1343 C CA . ASP A 1 170 ? 17.617 1.727 -25.933 1.00 92.25 170 ASP A CA 1
ATOM 1344 C C . ASP A 1 170 ? 18.655 0.736 -26.491 1.00 92.25 170 ASP A C 1
ATOM 1346 O O . ASP A 1 170 ? 18.328 -0.410 -26.799 1.00 92.25 170 ASP A O 1
ATOM 1350 N N . PRO A 1 171 ? 19.932 1.120 -26.627 1.00 93.88 171 PRO A N 1
ATOM 1351 C CA . PRO A 1 171 ? 20.990 0.160 -26.925 1.00 93.88 171 PRO A CA 1
ATOM 1352 C C . PRO A 1 171 ? 21.014 -1.006 -25.912 1.00 93.88 171 PRO A C 1
ATOM 1354 O O . PRO A 1 171 ? 20.754 -0.774 -24.730 1.00 93.88 171 PRO A O 1
ATOM 1357 N N . PRO A 1 172 ? 21.401 -2.236 -26.308 1.00 90.81 172 PRO A N 1
ATOM 1358 C CA . PRO A 1 172 ? 21.390 -3.396 -25.405 1.00 90.81 172 PRO A CA 1
ATOM 1359 C C . PRO A 1 172 ? 22.168 -3.181 -24.098 1.00 90.81 172 PRO A C 1
ATOM 1361 O O . PRO A 1 172 ? 21.680 -3.503 -23.022 1.00 90.81 172 PRO A O 1
ATOM 1364 N N . ALA A 1 173 ? 23.342 -2.544 -24.173 1.00 90.12 173 ALA A N 1
ATOM 1365 C CA . ALA A 1 173 ? 24.154 -2.254 -22.990 1.00 90.12 173 ALA A CA 1
ATOM 1366 C C . ALA A 1 173 ? 23.443 -1.328 -21.983 1.00 90.12 173 ALA A C 1
ATOM 1368 O O . ALA A 1 173 ? 23.544 -1.530 -20.778 1.00 90.12 173 ALA A O 1
ATOM 1369 N N . THR A 1 174 ? 22.711 -0.321 -22.468 1.00 93.31 174 THR A N 1
ATOM 1370 C CA . THR A 1 174 ? 21.926 0.592 -21.620 1.00 93.31 174 THR A CA 1
ATOM 1371 C C . THR A 1 174 ? 20.618 -0.035 -21.149 1.00 93.31 174 THR A C 1
ATOM 1373 O O . THR A 1 174 ? 20.192 0.238 -20.031 1.00 93.31 174 THR A O 1
ATOM 1376 N N . TRP A 1 175 ? 20.008 -0.902 -21.963 1.00 92.94 175 TRP A N 1
ATOM 1377 C CA . TRP A 1 175 ? 18.805 -1.647 -21.599 1.00 92.94 175 TRP A CA 1
ATOM 1378 C C . TRP A 1 175 ? 19.049 -2.494 -20.350 1.00 92.94 175 TRP A C 1
ATOM 1380 O O . TRP A 1 175 ? 18.331 -2.338 -19.367 1.00 92.94 175 TRP A O 1
ATOM 1390 N N . ASP A 1 176 ? 20.099 -3.319 -20.347 1.00 93.06 176 ASP A N 1
ATOM 1391 C CA . ASP A 1 176 ? 20.393 -4.211 -19.220 1.00 93.06 176 ASP A CA 1
ATOM 1392 C C . ASP A 1 176 ? 20.669 -3.436 -17.924 1.00 93.06 176 ASP A C 1
ATOM 1394 O O . ASP A 1 176 ? 20.186 -3.818 -16.857 1.00 93.06 176 ASP A O 1
ATOM 1398 N N . THR A 1 177 ? 21.396 -2.315 -18.008 1.00 94.44 177 THR A N 1
ATOM 1399 C CA . THR A 1 177 ? 21.635 -1.435 -16.853 1.00 94.44 177 THR A CA 1
ATOM 1400 C C . THR A 1 177 ? 20.336 -0.825 -16.326 1.00 94.44 177 THR A C 1
ATOM 1402 O O . THR A 1 177 ? 20.066 -0.924 -15.132 1.00 94.44 177 THR A O 1
ATOM 1405 N N . ASN A 1 178 ? 19.507 -0.250 -17.200 1.00 93.88 178 ASN A N 1
ATOM 1406 C CA . ASN A 1 178 ? 18.248 0.384 -16.804 1.00 93.88 178 ASN A CA 1
ATOM 1407 C C . ASN A 1 178 ? 17.256 -0.637 -16.228 1.00 93.88 178 ASN A C 1
ATOM 1409 O O . ASN A 1 178 ? 16.617 -0.371 -15.213 1.00 93.88 178 ASN A O 1
ATOM 1413 N N . VAL A 1 179 ? 17.154 -1.827 -16.829 1.00 95.38 179 VAL A N 1
ATOM 1414 C CA . VAL A 1 179 ? 16.345 -2.931 -16.290 1.00 95.38 179 VAL A CA 1
ATOM 1415 C C . VAL A 1 179 ? 16.854 -3.351 -14.913 1.00 95.38 179 VAL A C 1
ATOM 1417 O O . VAL A 1 179 ? 16.039 -3.553 -14.017 1.00 95.38 179 VAL A O 1
ATOM 1420 N N . GLY A 1 180 ? 18.174 -3.445 -14.720 1.00 94.50 180 GLY A N 1
ATOM 1421 C CA . GLY A 1 180 ? 18.777 -3.690 -13.407 1.00 94.50 180 GLY A CA 1
ATOM 1422 C C . GLY A 1 180 ? 18.344 -2.649 -12.373 1.00 94.50 180 GLY A C 1
ATOM 1423 O O . GLY A 1 180 ? 17.796 -3.007 -11.337 1.00 94.50 180 GLY A O 1
ATOM 1424 N N . THR A 1 181 ? 18.465 -1.360 -12.698 1.00 95.12 181 THR A N 1
ATOM 1425 C CA . THR A 1 181 ? 18.028 -0.267 -11.814 1.00 95.12 181 THR A CA 1
ATOM 1426 C C . THR A 1 181 ? 16.534 -0.328 -11.490 1.00 95.12 181 THR A C 1
ATOM 1428 O O . THR A 1 181 ? 16.143 -0.142 -10.340 1.00 95.12 181 THR A O 1
ATOM 1431 N N . VAL A 1 182 ? 15.677 -0.613 -12.476 1.00 96.06 182 VAL A N 1
ATOM 1432 C CA . VAL A 1 182 ? 14.231 -0.759 -12.242 1.00 96.06 182 VAL A CA 1
ATOM 1433 C C . VAL A 1 182 ? 13.936 -1.937 -11.316 1.00 96.06 182 VAL A C 1
ATOM 1435 O O . VAL A 1 182 ? 13.071 -1.815 -10.451 1.00 96.06 182 VAL A O 1
ATOM 1438 N N . ARG A 1 183 ? 14.651 -3.058 -11.465 1.00 96.38 183 ARG A N 1
ATOM 1439 C CA . ARG A 1 183 ? 14.505 -4.232 -10.594 1.00 96.38 183 ARG A CA 1
ATOM 1440 C C . ARG A 1 183 ? 14.906 -3.935 -9.159 1.00 96.38 183 ARG A C 1
ATOM 1442 O O . ARG A 1 183 ? 14.131 -4.254 -8.263 1.00 96.38 183 ARG A O 1
ATOM 1449 N N . ASP A 1 184 ? 16.048 -3.286 -8.961 1.00 95.81 184 ASP A N 1
ATOM 1450 C CA . ASP A 1 184 ? 16.537 -2.911 -7.633 1.00 95.81 184 ASP A CA 1
ATOM 1451 C C . ASP A 1 184 ? 15.553 -1.948 -6.945 1.00 95.81 184 ASP A C 1
ATOM 1453 O O . ASP A 1 184 ? 15.174 -2.148 -5.789 1.00 95.81 184 ASP A O 1
ATOM 1457 N N . ASN A 1 185 ? 15.049 -0.951 -7.682 1.00 95.25 185 ASN A N 1
ATOM 1458 C CA . ASN A 1 185 ? 14.029 -0.030 -7.177 1.00 95.25 185 ASN A CA 1
ATOM 1459 C C . ASN A 1 185 ? 12.715 -0.762 -6.853 1.00 95.25 185 ASN A C 1
ATOM 1461 O O . ASN A 1 185 ? 12.101 -0.504 -5.819 1.00 95.25 185 ASN A O 1
ATOM 1465 N N . ALA A 1 186 ? 12.267 -1.688 -7.708 1.00 96.56 186 ALA A N 1
ATOM 1466 C CA . ALA A 1 186 ? 11.067 -2.482 -7.452 1.00 96.56 186 ALA A CA 1
ATOM 1467 C C . ALA A 1 186 ? 11.231 -3.368 -6.205 1.00 96.56 186 ALA A C 1
ATOM 1469 O O . ALA A 1 186 ? 10.318 -3.433 -5.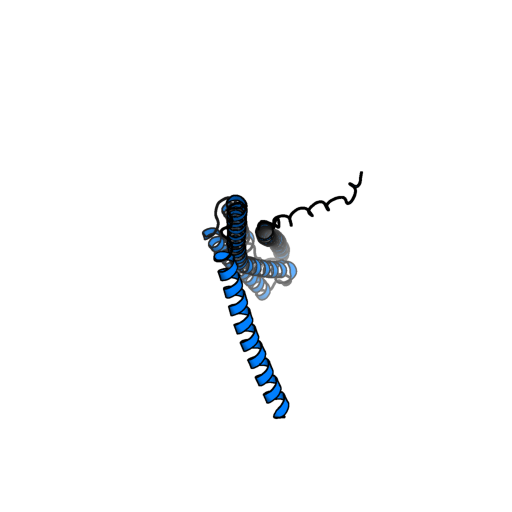384 1.00 96.56 186 ALA A O 1
ATOM 1470 N N . GLU A 1 187 ? 12.394 -3.995 -6.015 1.00 97.00 187 GLU A N 1
ATOM 1471 C CA . GLU A 1 187 ? 12.722 -4.775 -4.817 1.00 97.00 187 GLU A CA 1
ATOM 1472 C C . GLU A 1 187 ? 12.705 -3.915 -3.550 1.00 97.00 187 GLU A C 1
ATOM 1474 O O . GLU A 1 187 ? 12.109 -4.300 -2.541 1.00 97.00 187 GLU A O 1
ATOM 1479 N N . GLN A 1 188 ? 13.277 -2.713 -3.612 1.00 96.12 188 GLN A N 1
ATOM 1480 C CA . GLN A 1 188 ? 13.237 -1.771 -2.501 1.00 96.12 188 GLN A CA 1
ATOM 1481 C C . GLN A 1 188 ? 11.795 -1.367 -2.147 1.00 96.12 188 GLN A C 1
ATOM 1483 O O . GLN A 1 188 ? 11.419 -1.356 -0.971 1.00 96.12 188 GLN A O 1
ATOM 1488 N N . VAL A 1 189 ? 10.960 -1.090 -3.155 1.00 96.38 189 VAL A N 1
ATOM 1489 C CA . VAL A 1 189 ? 9.535 -0.773 -2.969 1.00 96.38 189 VAL A CA 1
ATOM 1490 C C . VAL A 1 189 ? 8.783 -1.950 -2.349 1.00 96.38 189 VAL A C 1
ATOM 1492 O O . VAL A 1 189 ? 7.999 -1.728 -1.429 1.00 96.38 189 VAL A O 1
ATOM 1495 N N . ILE A 1 190 ? 9.031 -3.185 -2.800 1.00 97.06 190 ILE A N 1
ATOM 1496 C CA . ILE A 1 190 ? 8.460 -4.404 -2.200 1.00 97.06 190 ILE A CA 1
ATOM 1497 C C . ILE A 1 190 ? 8.815 -4.464 -0.711 1.00 97.06 190 ILE A C 1
ATOM 1499 O O . ILE A 1 190 ? 7.925 -4.613 0.122 1.00 97.06 190 ILE A O 1
ATOM 1503 N N . GLY A 1 191 ? 10.085 -4.243 -0.355 1.00 95.06 191 GLY A N 1
ATOM 1504 C CA . GLY A 1 191 ? 10.523 -4.206 1.042 1.00 95.06 191 GLY A CA 1
ATOM 1505 C C . GLY A 1 191 ? 9.768 -3.170 1.885 1.00 95.06 191 GLY A C 1
ATOM 1506 O O . GLY A 1 191 ? 9.318 -3.476 2.991 1.00 95.06 191 GLY A O 1
ATOM 1507 N N . PHE A 1 192 ? 9.568 -1.958 1.359 1.00 95.50 192 PHE A N 1
ATOM 1508 C CA . PHE A 1 192 ? 8.801 -0.915 2.049 1.00 95.50 192 PHE A CA 1
ATOM 1509 C C . PHE A 1 192 ? 7.312 -1.253 2.185 1.00 95.50 192 PHE A C 1
ATOM 1511 O O . PHE A 1 192 ? 6.718 -1.014 3.239 1.00 95.50 192 PHE A O 1
ATOM 1518 N N . LEU A 1 193 ? 6.702 -1.826 1.146 1.00 94.69 193 LEU A N 1
ATOM 1519 C CA . LEU A 1 193 ? 5.309 -2.270 1.187 1.00 94.69 193 LEU A CA 1
ATOM 1520 C C . LEU A 1 193 ? 5.120 -3.401 2.202 1.00 94.69 193 LEU A C 1
ATOM 1522 O O . LEU A 1 193 ? 4.183 -3.335 2.996 1.00 94.69 193 LEU A O 1
ATOM 1526 N N . GLY A 1 194 ? 6.038 -4.367 2.250 1.00 94.06 194 GLY A N 1
ATOM 1527 C CA . GLY A 1 194 ? 6.037 -5.444 3.239 1.00 94.06 194 GLY A CA 1
ATOM 1528 C C . GLY A 1 194 ? 6.125 -4.922 4.676 1.00 94.06 194 GLY A C 1
ATOM 1529 O O . GLY A 1 194 ? 5.354 -5.348 5.537 1.00 94.06 194 GLY A O 1
ATOM 1530 N N . GLN A 1 195 ? 6.987 -3.932 4.937 1.00 94.06 195 GLN A N 1
ATOM 1531 C CA . GLN A 1 195 ? 7.068 -3.268 6.246 1.00 94.06 195 GLN A CA 1
ATOM 1532 C C . GLN A 1 195 ? 5.763 -2.553 6.619 1.00 94.06 195 GLN A C 1
ATOM 1534 O O . GLN A 1 195 ? 5.305 -2.667 7.754 1.00 94.06 195 GLN A O 1
ATOM 1539 N N . LEU A 1 196 ? 5.135 -1.848 5.673 1.00 94.25 196 LEU A N 1
ATOM 1540 C CA . LEU A 1 196 ? 3.842 -1.190 5.891 1.00 94.25 196 LEU A CA 1
ATOM 1541 C C . LEU A 1 196 ? 2.723 -2.194 6.182 1.00 94.25 196 LEU A C 1
ATOM 1543 O O . LEU A 1 196 ? 1.911 -1.962 7.077 1.00 94.25 196 LEU A O 1
ATOM 1547 N N . ILE A 1 197 ? 2.671 -3.300 5.437 1.00 95.19 197 ILE A N 1
ATOM 1548 C CA . ILE A 1 197 ? 1.701 -4.381 5.650 1.00 95.19 197 ILE A CA 1
ATOM 1549 C C . ILE A 1 197 ? 1.884 -4.969 7.049 1.00 95.19 197 ILE A C 1
ATOM 1551 O O . ILE A 1 197 ? 0.911 -5.073 7.794 1.00 95.19 197 ILE A O 1
ATOM 1555 N N . HIS A 1 198 ? 3.126 -5.278 7.429 1.00 93.56 198 HIS A N 1
ATOM 1556 C CA . HIS A 1 198 ? 3.440 -5.811 8.748 1.00 93.56 198 HIS A CA 1
ATOM 1557 C C . HIS A 1 198 ? 3.062 -4.837 9.869 1.00 93.56 198 HIS A C 1
ATOM 1559 O O . HIS A 1 198 ? 2.404 -5.236 10.823 1.00 93.56 198 HIS A O 1
ATOM 1565 N N . ALA A 1 199 ? 3.381 -3.549 9.722 1.00 90.00 199 ALA A N 1
ATOM 1566 C CA . ALA A 1 199 ? 3.032 -2.532 10.708 1.00 90.00 199 ALA A CA 1
ATOM 1567 C C . ALA A 1 199 ? 1.508 -2.348 10.857 1.00 90.00 199 ALA A C 1
ATOM 1569 O O . ALA A 1 199 ? 1.021 -2.094 11.958 1.00 90.00 199 ALA A O 1
ATOM 1570 N N . ILE A 1 200 ? 0.733 -2.501 9.775 1.00 91.12 200 ILE A N 1
ATOM 1571 C CA . ILE A 1 200 ? -0.736 -2.525 9.854 1.00 91.12 200 ILE A CA 1
ATOM 1572 C C . ILE A 1 200 ? -1.220 -3.771 10.609 1.00 91.12 200 ILE A C 1
ATOM 1574 O O . ILE A 1 200 ? -2.107 -3.649 11.454 1.00 91.12 200 ILE A O 1
ATOM 1578 N N . ASP A 1 201 ? -0.645 -4.944 10.334 1.00 90.50 201 ASP A N 1
ATOM 1579 C CA . ASP A 1 201 ? -1.002 -6.194 11.016 1.00 90.50 201 ASP A CA 1
ATOM 1580 C C . ASP A 1 201 ? -0.683 -6.125 12.522 1.00 90.50 201 ASP A C 1
ATOM 1582 O O . ASP A 1 201 ? -1.539 -6.447 13.350 1.00 90.50 201 ASP A O 1
ATOM 1586 N N . GLU A 1 202 ? 0.495 -5.616 12.897 1.00 87.06 202 GLU A N 1
ATOM 1587 C CA . GLU A 1 202 ? 0.873 -5.385 14.297 1.00 87.06 202 GLU A CA 1
ATOM 1588 C C . GLU A 1 202 ? -0.047 -4.375 14.983 1.00 87.06 202 GLU A C 1
ATOM 1590 O O . GLU A 1 202 ? -0.465 -4.592 16.121 1.00 87.06 202 GLU A O 1
ATOM 1595 N N . PHE A 1 203 ? -0.408 -3.288 14.295 1.00 84.81 203 PHE A N 1
ATOM 1596 C CA . PHE A 1 203 ? -1.333 -2.293 14.829 1.00 84.81 203 PHE A CA 1
ATOM 1597 C C . PHE A 1 203 ? -2.706 -2.906 15.131 1.00 84.81 203 PHE A C 1
ATOM 1599 O O . PHE A 1 203 ? -3.272 -2.665 16.198 1.00 84.81 203 PHE A O 1
ATOM 1606 N N . ILE A 1 204 ? -3.241 -3.712 14.209 1.00 84.06 204 ILE A N 1
ATOM 1607 C CA . ILE A 1 204 ? -4.532 -4.388 14.379 1.00 84.06 204 ILE A CA 1
ATOM 1608 C C . ILE A 1 204 ? -4.473 -5.380 15.548 1.00 84.06 204 ILE A C 1
ATOM 1610 O O . ILE A 1 204 ? -5.395 -5.415 16.366 1.00 84.06 204 ILE A O 1
ATOM 1614 N N . GLU A 1 205 ? -3.397 -6.160 15.663 1.00 83.69 205 GLU A N 1
ATOM 1615 C CA . GLU A 1 205 ? -3.266 -7.164 16.721 1.00 83.69 205 GLU A CA 1
ATOM 1616 C C . GLU A 1 205 ? -3.021 -6.530 18.099 1.00 83.69 205 GLU A C 1
ATOM 1618 O O . GLU A 1 205 ? -3.665 -6.909 19.079 1.00 83.69 205 GLU A O 1
ATOM 1623 N N . HIS A 1 206 ? -2.167 -5.507 18.193 1.00 77.44 206 HIS A N 1
ATOM 1624 C CA . HIS A 1 206 ? -1.934 -4.781 19.443 1.00 77.44 206 HIS A CA 1
ATOM 1625 C C . HIS A 1 206 ? -3.215 -4.101 19.946 1.00 77.44 206 HIS A C 1
ATOM 1627 O O . HIS A 1 206 ? -3.546 -4.177 21.130 1.00 77.44 206 HIS A O 1
ATOM 1633 N N . ASP A 1 207 ? -3.985 -3.484 19.046 1.00 72.56 207 ASP A N 1
ATOM 1634 C CA . ASP A 1 207 ? -5.257 -2.846 19.390 1.00 72.56 207 ASP A CA 1
ATOM 1635 C C . ASP A 1 207 ? -6.321 -3.862 19.846 1.00 72.56 207 ASP A C 1
ATOM 1637 O O . ASP A 1 207 ? -7.147 -3.560 20.711 1.00 72.56 207 ASP A O 1
ATOM 1641 N N . ARG A 1 208 ? -6.267 -5.094 19.326 1.00 73.94 208 ARG A N 1
ATOM 1642 C CA . ARG A 1 208 ? -7.113 -6.207 19.770 1.00 73.94 208 ARG A CA 1
ATOM 1643 C C . ARG A 1 208 ? -6.730 -6.706 21.167 1.00 73.94 208 ARG A C 1
ATOM 1645 O O . ARG A 1 208 ? -7.619 -6.990 21.971 1.00 73.94 208 ARG A O 1
ATOM 1652 N N . LEU A 1 209 ? -5.433 -6.825 21.456 1.00 69.38 209 LEU A N 1
ATOM 1653 C CA . LEU A 1 209 ? -4.907 -7.320 22.737 1.00 69.38 209 LEU A CA 1
ATOM 1654 C C . LEU A 1 209 ? -5.004 -6.288 23.870 1.00 69.38 209 LEU A C 1
ATOM 1656 O O . LEU A 1 209 ? -5.128 -6.672 25.030 1.00 69.38 209 LEU A O 1
ATOM 1660 N N . ALA A 1 210 ? -5.012 -4.992 23.547 1.00 62.25 210 ALA A N 1
ATOM 1661 C CA . ALA A 1 210 ? -5.195 -3.906 24.512 1.00 62.25 210 ALA A CA 1
ATOM 1662 C C . ALA A 1 210 ? -6.623 -3.825 25.099 1.00 62.25 210 ALA A C 1
ATOM 1664 O O . ALA A 1 210 ? -6.887 -3.004 25.982 1.00 62.25 210 ALA A O 1
ATOM 1665 N N . ALA A 1 211 ? -7.560 -4.664 24.642 1.00 57.97 211 ALA A N 1
ATOM 1666 C CA . ALA A 1 211 ? -8.884 -4.774 25.243 1.00 57.97 211 ALA A CA 1
ATOM 1667 C C . ALA A 1 211 ? -8.776 -5.316 26.691 1.00 57.97 211 ALA A C 1
ATOM 1669 O O . ALA A 1 211 ? -8.155 -6.357 26.905 1.00 57.97 211 ALA A O 1
ATOM 1670 N N . PRO A 1 212 ? -9.391 -4.663 27.700 1.00 52.38 212 PRO A N 1
ATOM 1671 C CA . PRO A 1 212 ? -9.179 -5.024 29.101 1.00 52.38 212 PRO A CA 1
ATOM 1672 C C . PRO A 1 212 ? -9.518 -6.497 29.385 1.00 52.38 212 PRO A C 1
ATOM 1674 O O . PRO A 1 212 ? -10.628 -6.948 29.100 1.00 52.38 212 PRO A O 1
ATOM 1677 N N . THR A 1 213 ? -8.616 -7.248 30.020 1.00 46.62 213 THR A N 1
ATOM 1678 C CA . THR A 1 213 ? -8.870 -8.631 30.467 1.00 46.62 213 THR A CA 1
ATOM 1679 C C . THR A 1 213 ? -9.879 -8.651 31.623 1.00 46.62 213 THR A C 1
ATOM 1681 O O . THR A 1 213 ? -9.851 -7.791 32.504 1.00 46.62 213 THR A O 1
ATOM 1684 N N . ILE A 1 214 ? -10.815 -9.607 31.632 1.00 47.62 214 ILE A N 1
ATOM 1685 C CA . ILE A 1 214 ? -11.796 -9.774 32.719 1.00 47.62 214 ILE A CA 1
ATOM 1686 C C . ILE A 1 214 ? -11.103 -10.356 33.953 1.00 47.62 214 ILE A C 1
ATOM 1688 O O . ILE A 1 214 ? -10.928 -11.571 34.049 1.00 47.62 214 ILE A O 1
ATOM 1692 N N . THR A 1 215 ? -10.795 -9.525 34.948 1.00 44.69 215 THR A N 1
ATOM 1693 C CA . THR A 1 215 ? -10.605 -10.021 36.314 1.00 44.69 215 THR A CA 1
ATOM 1694 C C . THR A 1 215 ? -11.989 -10.350 36.852 1.00 44.69 215 THR A C 1
ATOM 1696 O O . THR A 1 215 ? -12.727 -9.483 37.312 1.00 44.69 215 THR A O 1
ATOM 1699 N N . ARG A 1 216 ? -12.408 -11.611 36.711 1.00 44.06 216 ARG A N 1
ATOM 1700 C CA . ARG A 1 216 ? -13.680 -12.073 37.271 1.00 44.06 216 ARG A CA 1
ATOM 1701 C C . ARG A 1 216 ? -13.658 -11.731 38.768 1.00 44.06 216 ARG A C 1
ATOM 1703 O O . ARG A 1 216 ? -12.699 -12.146 39.424 1.00 44.06 216 ARG A O 1
ATOM 1710 N N . PRO A 1 217 ? -14.649 -11.002 39.318 1.00 44.41 217 PRO A N 1
ATOM 1711 C CA . PRO A 1 217 ? -14.702 -10.779 40.755 1.00 44.41 217 PRO A CA 1
ATOM 1712 C C . PRO A 1 217 ? -14.651 -12.154 41.412 1.00 44.41 217 PRO A C 1
ATOM 1714 O O . PRO A 1 217 ? -15.424 -13.048 41.049 1.00 44.41 217 PRO A O 1
ATOM 1717 N N . GLY A 1 218 ? -13.636 -12.352 42.256 1.00 42.84 218 GLY A N 1
ATOM 1718 C CA . GLY A 1 218 ? -13.332 -13.642 42.850 1.00 42.84 218 GLY A CA 1
ATOM 1719 C C . GLY A 1 218 ? -14.610 -14.241 43.415 1.00 42.84 218 GLY A C 1
ATOM 1720 O O . GLY A 1 218 ? -15.301 -13.599 44.206 1.00 42.84 218 GLY A O 1
ATOM 1721 N N . ARG A 1 219 ? -14.947 -15.466 42.988 1.00 40.97 219 ARG A N 1
ATOM 1722 C CA . ARG 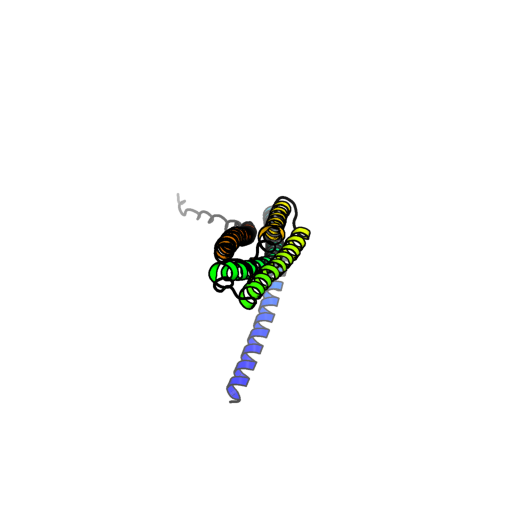A 1 219 ? -15.899 -16.289 43.736 1.00 40.97 219 ARG A CA 1
ATOM 1723 C C . ARG A 1 219 ? -15.424 -16.238 45.181 1.00 40.97 219 ARG A C 1
ATOM 1725 O O . ARG A 1 219 ? -14.268 -16.578 45.435 1.00 40.97 219 ARG A O 1
ATOM 1732 N N . GLY A 1 220 ? -16.284 -15.728 46.062 1.00 41.81 220 GLY A N 1
ATOM 1733 C CA . GLY A 1 220 ? -15.985 -15.560 47.475 1.00 41.81 220 GLY A CA 1
ATOM 1734 C C . GLY A 1 220 ? -15.249 -16.782 48.001 1.00 41.81 220 GLY A C 1
ATOM 1735 O O . GLY A 1 220 ? -15.579 -17.916 47.637 1.00 41.81 220 GLY A O 1
ATOM 1736 N N . ARG A 1 221 ? -14.204 -16.527 48.796 1.00 39.53 221 ARG A N 1
ATOM 1737 C CA . ARG A 1 221 ? -13.439 -17.570 49.478 1.00 39.53 221 ARG A CA 1
ATOM 1738 C C . ARG A 1 221 ? -14.411 -18.624 50.021 1.00 39.53 221 ARG A C 1
ATOM 1740 O O . ARG A 1 221 ? -15.419 -18.230 50.616 1.00 39.53 221 ARG A O 1
ATOM 1747 N N . PRO A 1 222 ? -14.142 -19.928 49.833 1.00 42.06 222 PRO A N 1
ATOM 1748 C CA . PRO A 1 222 ? -14.941 -20.958 50.475 1.00 42.06 222 PRO A CA 1
ATOM 1749 C C . PRO A 1 222 ? -14.994 -20.645 51.970 1.00 42.06 222 PRO A C 1
ATOM 1751 O O . PRO A 1 222 ? -13.961 -20.462 52.617 1.00 42.06 222 PRO A O 1
ATOM 1754 N N . ARG A 1 223 ? -16.219 -20.486 52.477 1.00 43.69 223 ARG A N 1
ATOM 1755 C CA . ARG A 1 223 ? -16.505 -20.265 53.892 1.00 43.69 223 ARG A CA 1
ATOM 1756 C C . ARG A 1 223 ? -15.790 -21.388 54.660 1.00 43.69 223 ARG A C 1
ATOM 1758 O O . ARG A 1 223 ? -16.015 -22.547 54.307 1.00 43.69 223 ARG A O 1
ATOM 1765 N N . PRO A 1 224 ? -14.906 -21.094 55.628 1.00 46.66 224 PRO A N 1
ATOM 1766 C CA . PRO A 1 224 ? -14.284 -22.149 56.415 1.00 46.66 224 PRO A CA 1
ATOM 1767 C C . PRO A 1 224 ? -15.393 -22.965 57.084 1.00 46.66 224 PRO A C 1
ATOM 1769 O O . PRO A 1 224 ? -16.269 -22.401 57.744 1.00 46.66 224 PRO A O 1
ATOM 1772 N N . SER A 1 225 ? -15.393 -24.278 56.839 1.00 53.44 225 SER A N 1
ATOM 1773 C CA . SER A 1 225 ? -16.322 -25.206 57.482 1.00 53.44 225 SER A CA 1
ATOM 1774 C C . SER A 1 225 ? -16.212 -25.063 59.000 1.00 53.44 225 SER A C 1
ATOM 1776 O O . SER A 1 225 ? -15.091 -25.011 59.513 1.00 53.44 225 SER A O 1
ATOM 1778 N N . PRO A 1 226 ? -17.333 -25.021 59.738 1.00 48.81 226 PRO A N 1
ATOM 1779 C CA . PRO A 1 226 ? -17.282 -25.084 61.189 1.00 48.81 226 PRO A CA 1
ATOM 1780 C C . PRO A 1 226 ? -16.690 -26.437 61.604 1.00 48.81 226 PRO A C 1
ATOM 1782 O O . PRO A 1 226 ? -17.236 -27.491 61.275 1.00 48.81 226 PRO A O 1
ATOM 1785 N N . SER A 1 227 ? -15.546 -26.399 62.290 1.00 56.34 227 SER A N 1
ATOM 1786 C CA . SER A 1 227 ? -14.918 -27.576 62.891 1.00 56.34 227 SER A CA 1
ATOM 1787 C C . SER A 1 227 ? -15.878 -28.227 63.891 1.00 56.34 227 SER A C 1
ATOM 1789 O O . SER A 1 227 ? -16.330 -27.548 64.816 1.00 56.34 227 SER A O 1
ATOM 1791 N N . PRO A 1 228 ? -16.179 -29.529 63.769 1.00 58.06 228 PRO A N 1
ATOM 1792 C CA . PRO A 1 228 ? -17.063 -30.215 64.692 1.00 58.06 228 PRO A CA 1
ATOM 1793 C C . PRO A 1 228 ? -16.244 -30.819 65.834 1.00 58.06 228 PRO A C 1
ATOM 1795 O O . PRO A 1 228 ? -16.115 -32.030 65.900 1.00 58.06 228 PRO A O 1
ATOM 1798 N N . HIS A 1 229 ? -15.674 -30.011 66.731 1.00 52.25 229 HIS A N 1
ATOM 1799 C CA . HIS A 1 229 ? -15.182 -30.537 68.010 1.00 52.25 229 HIS A CA 1
ATOM 1800 C C . HIS A 1 229 ? -15.327 -29.510 69.127 1.00 52.25 229 HIS A C 1
ATOM 1802 O O . HIS A 1 229 ? -14.537 -28.583 69.273 1.00 52.25 229 HIS A O 1
ATOM 1808 N N . GLY A 1 230 ? -16.368 -29.730 69.919 1.00 44.91 230 GLY A N 1
ATOM 1809 C CA . GLY A 1 230 ? -16.623 -29.080 71.190 1.00 44.91 230 GLY A CA 1
ATOM 1810 C C . GLY A 1 230 ? -17.688 -29.882 71.921 1.00 44.91 230 GLY A C 1
ATOM 1811 O O . GLY A 1 230 ? -18.846 -29.485 71.944 1.00 44.91 230 GLY A O 1
ATOM 1812 N N . TYR A 1 231 ? -17.303 -31.042 72.449 1.00 43.38 231 TYR A N 1
ATOM 1813 C CA . TYR A 1 231 ? -17.985 -31.638 73.594 1.00 43.38 231 TYR A CA 1
ATOM 1814 C C . TYR A 1 231 ? -16.963 -31.747 74.740 1.00 43.38 231 TYR A C 1
ATOM 1816 O O . TYR A 1 231 ? -15.776 -31.911 74.446 1.00 43.38 231 TYR A O 1
ATOM 1824 N N . PRO A 1 232 ? -17.425 -31.533 75.984 1.00 60.56 232 PRO A N 1
ATOM 1825 C CA . PRO A 1 232 ? -16.618 -31.215 77.160 1.00 60.56 232 PRO A CA 1
ATOM 1826 C C . PRO A 1 232 ? -15.767 -32.377 77.673 1.00 60.56 232 PRO A C 1
ATOM 1828 O O . PRO A 1 232 ? -16.120 -33.547 77.398 1.00 60.56 232 PRO A O 1
#